Protein AF-A0A813AW13-F1 (afdb_monomer_lite)

Sequence (371 aa):
ALKEGGEEGRDNLTDTTLDKPGFNTPWPAATSGAPRVLSTPSGGPIQEAPVSTPEEGTIPQAPHPTQATTAEESTAQACEPAQVIEVPSSEDQEEEAEGFDAATSRWRPLARDATATSREWGHADAIRELLYKTARKAIKDPRAAAFELATGRLKVSPFDESTIQEVRAQIAAMLPDPTAAMEVPTGQPFMLHLLSQSLEVLGDPDFEILDHGSESFAEGVPLGWDKPIARTPQVFPKRTTFRKLDQSDFDPSMLNYRSAELNAEQLEAKFREDERAGLMVCTTEAEARRIYGATSVLIAAMGAVTKASGDVRPLHDGTHGINLNNKIKILDKLQVPGPEDLQEVASRVKESKEAPFALCADIKQAHRNVK

pLDDT: mean 71.72, std 27.79, range [23.55, 98.06]

Secondary structure (DSSP, 8-state):
-------------------PPPS--PPPP----PPPP----------------------PPPPPPPP----------PPPPPP---PPP--S-------S-TTTSSS-GGGTTTT--HHHHHHHHHHHHHHHHHHHHH-S-HHHHHHHHHTT---S-SS-HHHHHHHHHHHHTTSS-HHHHT---TT-SS-HHHHHHHHHHTT-TTHHHHHSSSSSTTT----SSSSPPPP-TTTSPBP-----S--PPP-SBPPPPHHHHHTHHHHHHHHHHHHHTTS-----HHHHHHHH-TTT--B-EEEEEE-TTS-EEEEEESSTTT-HHHH----B------HHHHHHHHHHHHHH-----------TTGGGS--

Organism: NCBI:txid1628268

Foldseek 3Di:
DDDDDDDDDDDDDDDDDPDDDDPDDDDDDDDDDDDDDDDDDDDDDDDDDDDDDDDDDDDDDDDDDDDDDDDDDDDDDDDDDDDDDDDDDPDDDPPPCLFEAQQDPVADPVGSCVPWDPQLVVLVVQLVVLVVVLCVVLDVDPVVVLVCVVVVNCPDDSDDPVSVVVSQLVLLVVFPHSVLQPDAAPLFPDSLSSVLRSCVSNVNPCSCQSDNDCAHQSNFHDPQQPDAGDDPVSGFPWDPDDDQPDDAAADLADEADPQCVVCVVLVVVVVVVCVVSVLDDDDDPVVCCVVVNPVRRGHFYWHWDQDPVRRIDIDTPCPHNNNRVRRRDDGGDDHHDDPVNVVVVVVVCVVVVDDDDDDDDDDPPPVSNGD

Radius of gyration: 30.29 Å; chains: 1; bounding box: 103×71×77 Å

Structure (mmCIF, N/CA/C/O backbone):
data_AF-A0A813AW13-F1
#
_entry.id   AF-A0A813AW13-F1
#
loop_
_atom_site.group_PDB
_atom_site.id
_atom_site.type_symbol
_atom_site.label_atom_id
_atom_site.label_alt_id
_atom_site.label_comp_id
_atom_site.label_asym_id
_atom_site.label_entity_id
_atom_site.label_seq_id
_atom_site.pdbx_PDB_ins_code
_atom_site.Cartn_x
_atom_site.Cartn_y
_atom_site.Cartn_z
_atom_site.occupancy
_atom_site.B_iso_or_equiv
_atom_site.auth_seq_id
_atom_site.auth_comp_id
_atom_site.auth_asym_id
_atom_site.auth_atom_id
_atom_site.pdbx_PDB_model_num
ATOM 1 N N . ALA A 1 1 ? -54.757 13.590 -42.123 1.00 36.41 1 ALA A N 1
ATOM 2 C CA . ALA A 1 1 ? -54.428 12.942 -43.407 1.00 36.41 1 ALA A CA 1
ATOM 3 C C . ALA A 1 1 ? -53.009 12.396 -43.261 1.00 36.41 1 ALA A C 1
ATOM 5 O O . ALA A 1 1 ? -52.109 13.205 -43.116 1.00 36.41 1 ALA A O 1
ATOM 6 N N . LEU A 1 2 ? -52.826 11.117 -42.892 1.00 25.19 2 LEU A N 1
ATOM 7 C CA . LEU A 1 2 ? -52.741 9.956 -43.811 1.00 25.19 2 LEU A CA 1
ATOM 8 C C . LEU A 1 2 ? -51.646 10.228 -44.865 1.00 25.19 2 LEU A C 1
ATOM 10 O O . LEU A 1 2 ? -51.831 11.146 -45.653 1.00 25.19 2 LEU A O 1
ATOM 14 N N . LYS A 1 3 ? -50.484 9.560 -44.896 1.00 28.31 3 LYS A N 1
ATOM 15 C CA . LYS A 1 3 ? -50.195 8.106 -44.902 1.00 28.31 3 LYS A CA 1
ATOM 16 C C . LYS A 1 3 ? -48.702 7.850 -44.578 1.00 28.31 3 LYS A C 1
ATOM 18 O O . LYS A 1 3 ? -47.896 8.720 -44.885 1.00 28.31 3 LYS A O 1
ATOM 23 N N . GLU A 1 4 ? -48.359 6.838 -43.764 1.00 30.30 4 GLU A N 1
ATOM 24 C CA . GLU A 1 4 ? -47.863 5.471 -44.129 1.00 30.30 4 GLU A CA 1
ATOM 25 C C . GLU A 1 4 ? -46.530 5.491 -44.908 1.00 30.30 4 GLU A C 1
ATOM 27 O O . GLU A 1 4 ? -46.405 6.249 -45.858 1.00 30.30 4 GLU A O 1
ATOM 32 N N . GLY A 1 5 ? -45.496 4.693 -44.636 1.00 26.78 5 GLY A N 1
ATOM 33 C CA . GLY A 1 5 ? -45.284 3.515 -43.790 1.00 26.78 5 GLY A CA 1
ATOM 34 C C . GLY A 1 5 ? -43.930 2.886 -44.189 1.00 26.78 5 GLY A C 1
ATOM 35 O O . GLY A 1 5 ? -43.379 3.248 -45.229 1.00 26.78 5 GLY A O 1
ATOM 36 N N . GLY A 1 6 ? -43.386 1.973 -43.380 1.00 24.28 6 GLY A N 1
ATOM 37 C CA . GLY A 1 6 ? -42.164 1.235 -43.725 1.00 24.28 6 GLY A CA 1
ATOM 38 C C . GLY A 1 6 ? -41.478 0.578 -42.529 1.00 24.28 6 GLY A C 1
ATOM 39 O O . GLY A 1 6 ? -40.562 1.153 -41.952 1.00 24.28 6 GLY A O 1
ATOM 40 N N . GLU A 1 7 ? -41.977 -0.598 -42.164 1.00 26.33 7 GLU A N 1
ATOM 41 C CA . GLU A 1 7 ? -41.454 -1.546 -41.176 1.00 26.33 7 GLU A CA 1
ATOM 42 C C . GLU A 1 7 ? -40.163 -2.276 -41.614 1.00 26.33 7 GLU A C 1
ATOM 44 O O . GLU A 1 7 ? -39.849 -2.355 -42.798 1.00 26.33 7 GLU A O 1
ATOM 49 N N . GLU A 1 8 ? -39.538 -2.901 -40.605 1.00 26.66 8 GLU A N 1
ATOM 50 C CA . GLU A 1 8 ? -38.732 -4.138 -40.631 1.00 26.66 8 GLU A CA 1
ATOM 51 C C . GLU A 1 8 ? -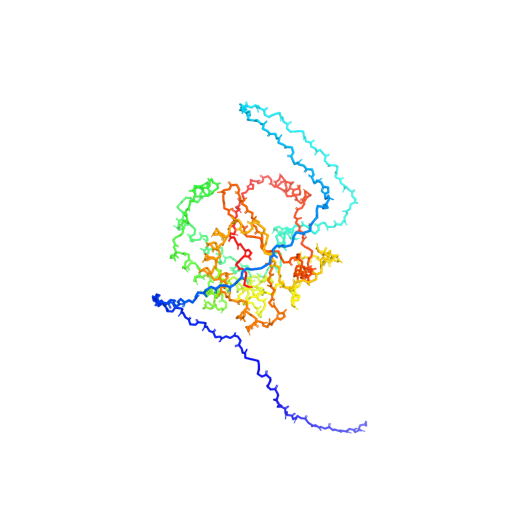37.242 -4.115 -41.021 1.00 26.66 8 GLU A C 1
ATOM 53 O O . GLU A 1 8 ? -36.812 -3.576 -42.035 1.00 26.66 8 GLU A O 1
ATOM 58 N N . GLY A 1 9 ? -36.452 -4.798 -40.177 1.00 25.94 9 GLY A N 1
ATOM 59 C CA . GLY A 1 9 ? -35.045 -5.113 -40.425 1.00 25.94 9 GLY A CA 1
ATOM 60 C C . GLY A 1 9 ? -34.207 -5.389 -39.173 1.00 25.94 9 GLY A C 1
ATOM 61 O O . GLY A 1 9 ? -33.161 -4.773 -38.993 1.00 25.94 9 GLY A O 1
ATOM 62 N N . ARG A 1 10 ? -34.650 -6.294 -38.288 1.00 25.97 10 ARG A N 1
ATOM 63 C CA . ARG A 1 10 ? -33.721 -7.036 -37.418 1.00 25.97 10 ARG A CA 1
ATOM 64 C C . ARG A 1 10 ? -33.000 -8.031 -38.318 1.00 25.97 10 ARG A C 1
ATOM 66 O O . ARG A 1 10 ? -33.682 -8.893 -38.846 1.00 25.97 10 ARG A O 1
ATOM 73 N N . ASP A 1 11 ? -31.678 -7.949 -38.416 1.00 26.28 11 ASP A N 1
ATOM 74 C CA . ASP A 1 11 ? -30.860 -9.111 -38.752 1.00 26.28 11 ASP A CA 1
ATOM 75 C C . ASP A 1 11 ? -29.467 -9.018 -38.128 1.00 26.28 11 ASP A C 1
ATOM 77 O O . ASP A 1 11 ? -28.743 -8.028 -38.239 1.00 26.28 11 ASP A O 1
ATOM 81 N N . ASN A 1 12 ? -29.156 -10.099 -37.421 1.00 24.58 12 ASN A N 1
ATOM 82 C CA . ASN A 1 12 ? -27.869 -10.464 -36.863 1.00 24.58 12 ASN A CA 1
ATOM 83 C C . ASN A 1 12 ? -26.875 -10.785 -37.985 1.00 24.58 12 ASN A C 1
ATOM 85 O O . ASN A 1 12 ? -27.221 -11.549 -38.875 1.00 24.58 12 ASN A O 1
ATOM 89 N N . LEU A 1 13 ? -25.623 -10.343 -37.865 1.00 26.36 13 LEU A N 1
ATOM 90 C CA . LEU A 1 13 ? -24.447 -11.033 -38.416 1.00 26.36 13 LEU A CA 1
ATOM 91 C C . LEU A 1 13 ? -23.236 -10.612 -37.556 1.00 26.36 13 LEU A C 1
ATOM 93 O O . LEU A 1 13 ? -22.828 -9.456 -37.572 1.00 26.36 13 LEU A O 1
ATOM 97 N N . THR A 1 14 ? -22.906 -11.387 -36.522 1.00 24.81 14 THR A N 1
ATOM 98 C CA . THR A 1 14 ? -21.850 -12.422 -36.499 1.00 24.81 14 THR A CA 1
ATOM 99 C C . THR A 1 14 ? -20.425 -11.879 -36.606 1.00 24.81 14 THR A C 1
ATOM 101 O O . THR A 1 14 ? -19.977 -11.470 -37.670 1.00 24.81 14 THR A O 1
ATOM 104 N N . ASP A 1 15 ? -19.730 -12.009 -35.476 1.00 25.75 15 ASP A N 1
ATOM 105 C CA . ASP A 1 15 ? -18.457 -12.725 -35.366 1.00 25.75 15 ASP A CA 1
ATOM 106 C C . ASP A 1 15 ? -17.273 -12.207 -36.200 1.00 25.75 15 ASP A C 1
ATOM 108 O O . ASP A 1 15 ? -17.023 -12.627 -37.327 1.00 25.75 15 ASP A O 1
ATOM 112 N N . THR A 1 16 ? -16.465 -11.364 -35.559 1.00 25.61 16 THR A N 1
ATOM 113 C CA . THR A 1 16 ? -15.006 -11.455 -35.686 1.00 25.61 16 THR A CA 1
ATOM 114 C C . THR A 1 16 ? -14.410 -11.459 -34.287 1.00 25.61 16 THR A C 1
ATOM 116 O O . THR A 1 16 ? -13.997 -10.431 -33.747 1.00 25.61 16 THR A O 1
ATOM 119 N N . THR A 1 17 ? -14.421 -12.645 -33.692 1.00 24.77 17 THR A N 1
ATOM 120 C CA . THR A 1 17 ? -13.494 -13.081 -32.652 1.00 24.77 17 THR A CA 1
ATOM 121 C C . THR A 1 17 ? -12.046 -12.818 -33.094 1.00 24.77 17 THR A C 1
ATOM 123 O O . THR A 1 17 ? -11.485 -13.501 -33.944 1.00 24.77 17 THR A O 1
ATOM 126 N N . LEU A 1 18 ? -11.423 -11.781 -32.527 1.00 25.83 18 LEU A N 1
ATOM 127 C CA . LEU A 1 18 ? -9.966 -11.680 -32.446 1.00 25.83 18 LEU A CA 1
ATOM 128 C C . LEU A 1 18 ? -9.574 -12.245 -31.084 1.00 25.83 18 LEU A C 1
ATOM 130 O O . LEU A 1 18 ? -9.537 -11.525 -30.085 1.00 25.83 18 LEU A O 1
ATOM 134 N N . ASP A 1 19 ? -9.336 -13.556 -31.073 1.00 24.70 19 ASP A N 1
ATOM 135 C CA . ASP A 1 19 ? -8.719 -14.284 -29.970 1.00 24.70 19 ASP A CA 1
ATOM 136 C C . ASP A 1 19 ? -7.428 -13.576 -29.540 1.00 24.70 19 ASP A C 1
ATOM 138 O O . ASP A 1 19 ? -6.394 -13.631 -30.211 1.00 24.70 19 ASP A O 1
ATOM 142 N N . LYS A 1 20 ? -7.481 -12.897 -28.393 1.00 30.30 20 LYS A N 1
ATOM 143 C CA . LYS A 1 20 ? -6.296 -12.578 -27.599 1.00 30.30 20 LYS A CA 1
ATOM 144 C C . LYS A 1 20 ? -6.209 -13.650 -26.517 1.00 30.30 20 LYS A C 1
ATOM 146 O O . LYS A 1 20 ? -7.174 -13.793 -25.767 1.00 30.30 20 LYS A O 1
ATOM 151 N N . PRO A 1 21 ? -5.110 -14.416 -26.419 1.00 27.19 21 PRO A N 1
ATOM 152 C CA . PRO A 1 21 ? -5.004 -15.444 -25.400 1.00 27.19 21 PRO A CA 1
ATOM 153 C C . PRO A 1 21 ? -5.044 -14.785 -24.020 1.00 27.19 21 PRO A C 1
ATOM 155 O O . PRO A 1 21 ? -4.243 -13.901 -23.710 1.00 27.19 21 PRO A O 1
ATOM 158 N N . GLY A 1 22 ? -6.028 -15.204 -23.226 1.00 26.48 22 GLY A N 1
ATOM 159 C CA . GLY A 1 22 ? -6.209 -14.782 -21.849 1.00 26.48 22 GLY A CA 1
ATOM 160 C C . GLY A 1 22 ? -4.979 -15.119 -21.015 1.00 26.48 22 GLY A C 1
ATOM 161 O O . GLY A 1 22 ? -4.497 -16.251 -21.006 1.00 26.48 22 GLY A O 1
ATOM 162 N N . PHE A 1 23 ? -4.490 -14.118 -20.291 1.00 32.69 23 PHE A N 1
ATOM 163 C CA . PHE A 1 23 ? -3.583 -14.308 -19.172 1.00 32.69 23 PHE A CA 1
ATOM 164 C C . PHE A 1 23 ? -4.381 -14.903 -18.013 1.00 32.69 23 PHE A C 1
ATOM 166 O O . PHE A 1 23 ? -4.870 -14.182 -17.155 1.00 32.69 23 PHE A O 1
ATOM 173 N N . ASN A 1 24 ? -4.560 -16.222 -18.018 1.00 31.14 24 ASN A N 1
ATOM 174 C CA . ASN A 1 24 ? -4.867 -16.953 -16.796 1.00 31.14 24 ASN A CA 1
ATOM 175 C C . ASN A 1 24 ? -4.451 -18.421 -16.938 1.00 31.14 24 ASN A C 1
ATOM 177 O O . ASN A 1 24 ? -5.260 -19.316 -17.171 1.00 31.14 24 ASN A O 1
ATOM 181 N N . THR A 1 25 ? -3.147 -18.665 -16.819 1.00 25.08 25 THR A N 1
ATOM 182 C CA . THR A 1 25 ? -2.623 -19.999 -16.507 1.00 25.08 25 THR A CA 1
ATOM 183 C C . THR A 1 25 ? -1.804 -19.899 -15.227 1.00 25.08 25 THR A C 1
ATOM 185 O O . THR A 1 25 ? -0.808 -19.169 -15.222 1.00 25.08 25 THR A O 1
ATOM 188 N N . PRO A 1 26 ? -2.184 -20.610 -14.151 1.00 26.80 26 PRO A N 1
ATOM 189 C CA . PRO A 1 26 ? -1.349 -20.708 -12.966 1.00 26.80 26 PRO A CA 1
ATOM 190 C C . PRO A 1 26 ? -0.046 -21.428 -13.329 1.00 26.80 26 PRO A C 1
ATOM 192 O O . PRO A 1 26 ? -0.056 -22.482 -13.969 1.00 26.80 26 PRO A O 1
ATOM 195 N N . TRP A 1 27 ? 1.086 -20.831 -12.955 1.00 35.69 27 TRP A N 1
ATOM 196 C CA . TRP A 1 27 ? 2.403 -21.419 -13.188 1.00 35.69 27 TRP A CA 1
ATOM 197 C C . TRP A 1 27 ? 2.590 -22.684 -12.333 1.00 35.69 27 TRP A C 1
ATOM 199 O O . TRP A 1 27 ? 2.232 -22.679 -11.152 1.00 35.69 27 TRP A O 1
ATOM 209 N N . PRO A 1 28 ? 3.155 -23.772 -12.890 1.00 24.94 28 PRO A N 1
ATOM 210 C CA . PRO A 1 28 ? 3.375 -24.998 -12.139 1.00 24.94 28 PRO A CA 1
ATOM 211 C C . PRO A 1 28 ? 4.473 -24.794 -11.090 1.00 24.94 28 PRO A C 1
ATOM 213 O O . PRO A 1 28 ? 5.538 -24.243 -11.372 1.00 24.94 28 PRO A O 1
ATOM 216 N N . ALA A 1 29 ? 4.200 -25.272 -9.875 1.00 25.58 29 ALA A N 1
ATOM 217 C CA . ALA A 1 29 ? 5.131 -25.280 -8.756 1.00 25.58 29 ALA A CA 1
ATOM 218 C C . ALA A 1 29 ? 6.477 -25.912 -9.150 1.00 25.58 29 ALA A C 1
ATOM 220 O O . ALA A 1 29 ? 6.526 -27.019 -9.693 1.00 25.58 29 ALA A O 1
ATOM 221 N N . ALA A 1 30 ? 7.574 -25.214 -8.849 1.00 26.03 30 ALA A N 1
ATOM 222 C CA . ALA A 1 30 ? 8.927 -25.701 -9.074 1.00 26.03 30 ALA A CA 1
ATOM 223 C C . ALA A 1 30 ? 9.186 -26.963 -8.231 1.00 26.03 30 ALA A C 1
ATOM 225 O O . ALA A 1 30 ? 9.379 -26.903 -7.017 1.00 26.03 30 ALA A O 1
ATOM 226 N N . THR A 1 31 ? 9.199 -28.126 -8.879 1.00 25.09 31 THR A N 1
ATOM 227 C CA . THR A 1 31 ? 9.671 -29.379 -8.285 1.00 25.09 31 THR A CA 1
ATOM 228 C C . THR A 1 31 ? 11.182 -29.320 -8.079 1.00 25.09 31 THR A C 1
ATOM 230 O O . THR A 1 31 ? 11.942 -29.130 -9.029 1.00 25.09 31 THR A O 1
ATOM 233 N N . SER A 1 32 ? 11.619 -29.518 -6.835 1.00 28.70 32 SER A N 1
ATOM 234 C CA . SER A 1 32 ? 13.023 -29.603 -6.433 1.00 28.70 32 SER A CA 1
ATOM 235 C C . SER A 1 32 ? 13.739 -30.771 -7.124 1.00 28.70 32 SER A C 1
ATOM 237 O O . SER A 1 32 ? 13.486 -31.936 -6.808 1.00 28.70 32 SER A O 1
ATOM 239 N N . GLY A 1 33 ? 14.660 -30.468 -8.039 1.00 24.38 33 GLY A N 1
ATOM 240 C CA . GLY A 1 33 ? 15.598 -31.426 -8.625 1.00 24.38 33 GLY A CA 1
ATOM 241 C C . GLY A 1 33 ? 17.034 -31.068 -8.244 1.00 24.38 33 GLY A C 1
ATOM 242 O O . GLY A 1 33 ? 17.484 -29.957 -8.504 1.00 24.38 33 GLY A O 1
ATOM 243 N N . ALA A 1 34 ? 17.742 -31.999 -7.603 1.00 24.81 34 ALA A N 1
ATOM 244 C CA . ALA A 1 34 ? 19.139 -31.863 -7.181 1.00 24.81 34 ALA A CA 1
ATOM 245 C C . ALA A 1 34 ? 20.104 -31.585 -8.363 1.00 24.81 34 ALA A C 1
ATOM 247 O O . ALA A 1 34 ? 19.837 -32.026 -9.486 1.00 24.81 34 ALA A O 1
ATOM 248 N N . PRO A 1 35 ? 21.246 -30.900 -8.139 1.00 26.47 35 PRO A N 1
ATOM 249 C CA . PRO A 1 35 ? 22.115 -30.451 -9.222 1.00 26.47 35 PRO A CA 1
ATOM 250 C C . PRO A 1 35 ? 22.883 -31.620 -9.855 1.00 26.47 35 PRO A C 1
ATOM 252 O O . PRO A 1 35 ? 23.587 -32.372 -9.179 1.00 26.47 35 PRO A O 1
ATOM 255 N N . ARG A 1 36 ? 22.783 -31.747 -11.184 1.00 23.89 36 ARG A N 1
ATOM 256 C CA . ARG A 1 36 ? 23.679 -32.584 -11.991 1.00 23.89 36 ARG A CA 1
ATOM 257 C C . ARG A 1 36 ? 24.934 -31.789 -12.345 1.00 23.89 36 ARG A C 1
ATOM 259 O O . ARG A 1 36 ? 24.863 -30.783 -13.040 1.00 23.89 36 ARG A O 1
ATOM 266 N N . VAL A 1 37 ? 26.075 -32.291 -11.884 1.00 23.75 37 VAL A N 1
ATOM 267 C CA . VAL A 1 37 ? 27.422 -31.875 -12.291 1.00 23.75 37 VAL A CA 1
ATOM 268 C C . VAL A 1 37 ? 27.613 -32.215 -13.772 1.00 23.75 37 VAL A C 1
ATOM 270 O O . VAL A 1 37 ? 27.469 -33.375 -14.157 1.00 23.75 37 VAL A O 1
ATOM 273 N N . LEU A 1 38 ? 27.937 -31.217 -14.594 1.00 24.97 38 LEU A N 1
ATOM 274 C CA . LEU A 1 38 ? 28.344 -31.401 -15.987 1.00 24.97 38 LEU A CA 1
ATOM 275 C C . LEU A 1 38 ? 29.759 -30.850 -16.176 1.00 24.97 38 LEU A C 1
ATOM 277 O O . LEU A 1 38 ? 30.051 -29.691 -15.894 1.00 24.97 38 LEU A O 1
ATOM 281 N N . SER A 1 39 ? 30.627 -31.759 -16.598 1.00 24.27 39 SER A N 1
ATOM 282 C CA . SER A 1 39 ? 32.063 -31.636 -16.805 1.00 24.27 39 SER A CA 1
ATOM 283 C C . SER A 1 39 ? 32.395 -30.699 -17.968 1.00 24.27 39 SER A C 1
ATOM 285 O O . SER A 1 39 ? 31.794 -30.785 -19.037 1.00 24.27 39 SER A O 1
ATOM 287 N N . THR A 1 40 ? 33.407 -29.857 -17.785 1.00 24.12 40 THR A N 1
ATOM 288 C CA . THR A 1 40 ? 34.048 -29.070 -18.845 1.00 24.12 40 THR A CA 1
ATOM 289 C C . THR A 1 40 ? 34.992 -29.939 -19.688 1.00 24.12 40 THR A C 1
ATOM 291 O O . THR A 1 40 ? 35.645 -30.833 -19.141 1.00 24.12 40 THR A O 1
ATOM 294 N N . PRO A 1 41 ? 35.158 -29.661 -20.995 1.00 24.89 41 PRO A N 1
ATOM 295 C CA . PRO A 1 41 ? 36.348 -30.066 -21.725 1.00 24.89 41 PRO A CA 1
ATOM 296 C C . PRO A 1 41 ? 37.281 -28.877 -21.986 1.00 24.89 41 PRO A C 1
ATOM 298 O O . PRO A 1 41 ? 36.865 -27.771 -22.325 1.00 24.89 41 PRO A O 1
ATOM 301 N N . SER A 1 42 ? 38.572 -29.155 -21.821 1.00 24.61 42 SER A N 1
ATOM 302 C CA . SER A 1 42 ? 39.718 -28.287 -22.070 1.00 24.61 42 SER A CA 1
ATOM 303 C C . SER A 1 42 ? 39.906 -27.929 -23.549 1.00 24.61 42 SER A C 1
ATOM 305 O O . SER A 1 42 ? 39.787 -28.802 -24.409 1.00 24.61 42 SER A O 1
ATOM 307 N N . GLY A 1 43 ? 40.365 -26.709 -23.826 1.00 26.80 43 GLY A N 1
ATOM 308 C CA . GLY A 1 43 ? 40.950 -26.309 -25.108 1.00 26.80 43 GLY A CA 1
ATOM 309 C C . GLY A 1 43 ? 41.838 -25.078 -24.916 1.00 26.80 43 GLY A C 1
ATOM 310 O O . GLY A 1 43 ? 41.367 -24.067 -24.414 1.00 26.80 43 GLY A O 1
ATOM 311 N N . GLY A 1 44 ? 43.131 -25.220 -25.223 1.00 23.55 44 GLY A N 1
ATOM 312 C CA . GLY A 1 44 ? 44.203 -24.247 -24.977 1.00 23.55 44 GLY A CA 1
ATOM 313 C C . GLY A 1 44 ? 44.300 -23.082 -25.989 1.00 23.55 44 GLY A C 1
ATOM 314 O O . GLY A 1 44 ? 43.323 -22.796 -26.672 1.00 23.55 44 GLY A O 1
ATOM 315 N N . PRO A 1 45 ? 45.454 -22.383 -26.063 1.00 30.08 45 PRO A N 1
ATOM 316 C CA . PRO A 1 45 ? 45.519 -20.920 -25.931 1.00 30.08 45 PRO A CA 1
ATOM 317 C C . PRO A 1 45 ? 45.826 -20.165 -27.242 1.00 30.08 45 PRO A C 1
ATOM 319 O O . PRO A 1 45 ? 45.955 -20.792 -28.291 1.00 30.08 45 PRO A O 1
ATOM 322 N N . ILE A 1 46 ? 46.078 -18.844 -27.094 1.00 24.00 46 ILE A N 1
ATOM 323 C CA . ILE A 1 46 ? 46.695 -17.846 -28.016 1.00 24.00 46 ILE A CA 1
ATOM 324 C C . ILE A 1 46 ? 45.627 -16.851 -28.555 1.00 24.00 46 ILE A C 1
ATOM 326 O O . ILE A 1 46 ? 44.586 -17.293 -29.015 1.00 24.00 46 ILE A O 1
ATOM 330 N N . GLN A 1 47 ? 45.729 -15.510 -28.493 1.00 23.78 47 GLN A N 1
ATOM 331 C CA . GLN A 1 47 ? 46.862 -14.580 -28.661 1.00 23.78 47 GLN A CA 1
ATOM 332 C C . GLN A 1 47 ? 46.533 -13.192 -28.046 1.00 23.78 47 GLN A C 1
ATOM 334 O O . GLN A 1 47 ? 45.431 -12.686 -28.248 1.00 23.78 47 GLN A O 1
ATOM 339 N N . GLU A 1 48 ? 47.491 -12.560 -27.360 1.00 25.45 48 GLU A N 1
ATOM 340 C CA . GLU A 1 48 ? 47.472 -11.130 -26.997 1.00 25.45 48 GLU A CA 1
ATOM 341 C C . GLU A 1 48 ? 47.987 -10.256 -28.156 1.00 25.45 48 GLU A C 1
ATOM 343 O O . GLU A 1 48 ? 48.949 -10.629 -28.831 1.00 25.45 48 GLU A O 1
ATOM 348 N N . ALA A 1 49 ? 47.393 -9.070 -28.340 1.00 23.91 49 ALA A N 1
ATOM 349 C CA . ALA A 1 49 ? 47.939 -7.939 -29.104 1.00 23.91 49 ALA A CA 1
ATOM 350 C C . ALA A 1 49 ? 47.242 -6.623 -28.651 1.00 23.91 49 ALA A C 1
ATOM 352 O O . ALA A 1 49 ? 46.188 -6.691 -28.023 1.00 23.91 49 ALA A O 1
ATOM 353 N N . PRO A 1 50 ? 47.812 -5.428 -28.893 1.00 26.06 50 PRO A N 1
ATOM 354 C CA . PRO A 1 50 ? 48.525 -4.650 -27.889 1.00 26.06 50 PRO A CA 1
ATOM 355 C C . PRO A 1 50 ? 47.767 -3.414 -27.374 1.00 26.06 50 PRO A C 1
ATOM 357 O O . PRO A 1 50 ? 46.885 -2.860 -28.023 1.00 26.06 50 PRO A O 1
ATOM 360 N N . VAL A 1 51 ? 48.210 -2.964 -26.199 1.00 26.56 51 VAL A N 1
ATOM 361 C CA . VAL A 1 51 ? 47.861 -1.708 -25.523 1.00 26.56 51 VAL A CA 1
ATOM 362 C C . VAL A 1 51 ? 48.198 -0.492 -26.392 1.00 26.56 51 VAL A C 1
ATOM 364 O O . VAL A 1 51 ? 49.337 -0.337 -26.832 1.00 26.56 51 VAL A O 1
ATOM 367 N N . SER A 1 52 ? 47.229 0.409 -26.554 1.00 27.17 52 SER A N 1
ATOM 368 C CA . SER A 1 52 ? 47.433 1.777 -27.036 1.00 27.17 52 SER A CA 1
ATOM 369 C C . SER A 1 52 ? 46.889 2.773 -26.011 1.00 27.17 52 SER A C 1
ATOM 371 O O . SER A 1 52 ? 45.679 2.885 -25.817 1.00 27.17 52 SER A O 1
ATOM 373 N N . THR A 1 53 ? 47.797 3.483 -25.352 1.00 27.17 53 THR A N 1
ATOM 374 C CA . THR A 1 53 ? 47.549 4.697 -24.567 1.00 27.17 53 THR A CA 1
ATOM 375 C C . THR A 1 53 ? 47.206 5.876 -25.481 1.00 27.17 53 THR A C 1
ATOM 377 O O . THR A 1 53 ? 47.857 6.046 -26.514 1.00 27.17 53 THR A O 1
ATOM 380 N N . PRO A 1 54 ? 46.278 6.753 -25.063 1.00 28.38 54 PRO A N 1
ATOM 381 C CA . PRO A 1 54 ? 46.365 8.168 -25.399 1.00 28.38 54 PRO A CA 1
ATOM 382 C C . PRO A 1 54 ? 46.430 9.053 -24.142 1.00 28.38 54 PRO A C 1
ATOM 384 O O . PRO A 1 54 ? 45.583 8.986 -23.257 1.00 28.38 54 PRO A O 1
ATOM 387 N N . GLU A 1 55 ? 47.517 9.821 -24.118 1.00 25.55 55 GLU A N 1
ATOM 388 C CA . GLU A 1 55 ? 47.754 11.194 -23.648 1.00 25.55 55 GLU A CA 1
ATOM 389 C C . GLU A 1 55 ? 46.858 11.849 -22.576 1.00 25.55 55 GLU A C 1
ATOM 391 O O . GLU A 1 55 ? 45.637 11.956 -22.679 1.00 25.55 55 GLU A O 1
ATOM 396 N N . GLU A 1 56 ? 47.559 12.397 -21.576 1.00 27.59 56 GLU A N 1
ATOM 397 C CA . GLU A 1 56 ? 47.088 13.295 -20.524 1.00 27.59 56 GLU A CA 1
ATOM 398 C C . GLU A 1 56 ? 46.378 14.538 -21.084 1.00 27.59 56 GLU A C 1
ATOM 400 O O . GLU A 1 56 ? 46.986 15.406 -21.710 1.00 27.59 56 GLU A O 1
ATOM 405 N N . GLY A 1 57 ? 45.090 14.663 -20.766 1.00 25.20 57 GLY A N 1
ATOM 406 C CA . GLY A 1 57 ? 44.333 15.907 -20.841 1.00 25.20 57 GLY A CA 1
ATOM 407 C C . GLY A 1 57 ? 43.815 16.278 -19.453 1.00 25.20 57 GLY A C 1
ATOM 408 O O . GLY A 1 57 ? 43.001 15.565 -18.872 1.00 25.20 57 GLY A O 1
ATOM 409 N N . THR A 1 58 ? 44.307 17.388 -18.912 1.00 27.03 58 THR A N 1
ATOM 410 C CA . THR A 1 58 ? 43.929 17.974 -17.620 1.00 27.03 58 THR A CA 1
ATOM 411 C C . THR A 1 58 ? 42.420 18.241 -17.528 1.00 27.03 58 THR A C 1
ATOM 413 O O . THR A 1 58 ? 41.894 19.067 -18.272 1.00 27.03 58 THR A O 1
ATOM 416 N N . ILE A 1 59 ? 41.732 17.607 -16.571 1.00 29.44 59 ILE A N 1
ATOM 417 C CA . ILE A 1 59 ? 40.341 17.912 -16.187 1.00 29.44 59 ILE A CA 1
ATOM 418 C C . ILE A 1 59 ? 40.354 18.510 -14.765 1.00 29.44 59 ILE A C 1
ATOM 420 O O . ILE A 1 59 ? 41.011 17.947 -13.886 1.00 29.44 59 ILE A O 1
ATOM 424 N N . PRO A 1 60 ? 39.685 19.653 -14.512 1.00 27.03 60 PRO A N 1
ATOM 425 C CA . PRO A 1 60 ? 39.756 20.356 -13.231 1.00 27.03 60 PRO A CA 1
ATOM 426 C C . PRO A 1 60 ? 39.133 19.560 -12.071 1.00 27.03 60 PRO A C 1
ATOM 428 O O . PRO A 1 60 ? 38.040 19.007 -12.185 1.00 27.03 60 PRO A O 1
ATOM 431 N N . GLN A 1 61 ? 39.845 19.547 -10.939 1.00 26.09 61 GLN A N 1
ATOM 432 C CA . GLN A 1 61 ? 39.432 18.968 -9.658 1.00 26.09 61 GLN A CA 1
ATOM 433 C C . GLN A 1 61 ? 38.096 19.544 -9.164 1.00 26.09 61 GLN A C 1
ATOM 435 O O . GLN A 1 61 ? 37.948 20.756 -9.008 1.00 26.09 61 GLN A O 1
ATOM 440 N N . ALA A 1 62 ? 37.159 18.657 -8.825 1.00 29.42 62 ALA A N 1
ATOM 441 C CA . ALA A 1 62 ? 36.037 18.983 -7.952 1.00 29.42 62 ALA A CA 1
ATOM 442 C C . ALA A 1 62 ? 36.543 19.186 -6.504 1.00 29.42 62 ALA A C 1
ATOM 444 O O . ALA A 1 62 ? 37.459 18.473 -6.080 1.00 29.42 62 ALA A O 1
ATOM 445 N N . PRO A 1 63 ? 35.986 20.137 -5.733 1.00 27.69 63 PRO A N 1
ATOM 446 C CA . PRO A 1 63 ? 36.483 20.448 -4.399 1.00 27.69 63 PRO A CA 1
ATOM 447 C C . PRO A 1 63 ? 36.227 19.293 -3.420 1.00 27.69 63 PRO A C 1
ATOM 449 O O . PRO A 1 63 ? 35.131 18.739 -3.345 1.00 27.69 63 PRO A O 1
ATOM 452 N N . HIS A 1 64 ? 37.262 18.952 -2.651 1.00 28.11 64 HIS A N 1
ATOM 453 C CA . HIS A 1 64 ? 37.200 18.003 -1.542 1.00 28.11 64 HIS A CA 1
ATOM 454 C C . HIS A 1 64 ? 36.221 18.477 -0.451 1.00 28.11 64 HIS A C 1
ATOM 456 O O . HIS A 1 64 ? 36.254 19.655 -0.088 1.00 28.11 64 HIS A O 1
ATOM 462 N N . PRO A 1 65 ? 35.419 17.581 0.155 1.00 29.45 65 PRO A N 1
ATOM 463 C CA . PRO A 1 65 ? 34.743 17.889 1.404 1.00 29.45 65 PRO A CA 1
ATOM 464 C C . PRO A 1 65 ? 35.766 17.909 2.548 1.00 29.45 65 PRO A C 1
ATOM 466 O O . PRO A 1 65 ? 36.531 16.964 2.753 1.00 29.45 65 PRO A O 1
ATOM 469 N N . THR A 1 66 ? 35.782 19.021 3.276 1.00 26.52 66 THR A N 1
ATOM 470 C CA . THR A 1 66 ? 36.584 19.260 4.475 1.00 26.52 66 THR A CA 1
ATOM 471 C C . THR A 1 66 ? 36.363 18.157 5.512 1.00 26.52 66 THR A C 1
ATOM 473 O O . THR A 1 66 ? 35.242 17.918 5.956 1.00 26.52 66 THR A O 1
ATOM 476 N N . GLN A 1 67 ? 37.453 17.504 5.919 1.00 25.11 67 GLN A N 1
ATOM 477 C CA . GLN A 1 67 ? 37.496 16.683 7.124 1.00 25.11 67 GLN A CA 1
ATOM 478 C C . GLN A 1 67 ? 37.333 17.583 8.353 1.00 25.11 67 GLN A C 1
ATOM 480 O O . GLN A 1 67 ? 38.101 18.526 8.532 1.00 25.11 67 GLN A O 1
ATOM 485 N N . ALA A 1 68 ? 36.385 17.252 9.224 1.00 26.14 68 ALA A N 1
ATOM 486 C CA . ALA A 1 68 ? 36.389 17.690 10.613 1.00 26.14 68 ALA A CA 1
ATOM 487 C C . ALA A 1 68 ? 36.355 16.443 11.506 1.00 26.14 68 ALA A C 1
ATOM 489 O O . ALA A 1 68 ? 35.306 15.876 11.797 1.00 26.14 68 ALA A O 1
ATOM 490 N N . THR A 1 69 ? 37.540 15.982 11.894 1.00 24.45 69 THR A N 1
ATOM 491 C CA . THR A 1 69 ? 37.765 15.211 13.120 1.00 24.45 69 THR A CA 1
ATOM 492 C C . THR A 1 69 ? 37.651 16.150 14.315 1.00 24.45 69 THR A C 1
ATOM 494 O O . THR A 1 69 ? 38.353 17.153 14.318 1.00 24.45 69 THR A O 1
ATOM 497 N N . THR A 1 70 ? 36.842 15.804 15.317 1.00 25.95 70 THR A N 1
ATOM 498 C CA . THR A 1 70 ? 37.289 15.399 16.669 1.00 25.95 70 THR A CA 1
ATOM 499 C C . THR A 1 70 ? 36.080 15.138 17.565 1.00 25.95 70 THR A C 1
ATOM 501 O O . THR A 1 70 ? 35.077 15.840 17.498 1.00 25.95 70 THR A O 1
ATOM 504 N N . ALA A 1 71 ? 36.194 14.099 18.388 1.00 30.36 71 ALA A N 1
ATOM 505 C CA . ALA A 1 71 ? 35.268 13.777 19.459 1.00 30.36 71 ALA A CA 1
ATOM 506 C C . ALA A 1 71 ? 35.314 14.843 20.564 1.00 30.36 71 ALA A C 1
ATOM 508 O O . ALA A 1 71 ? 36.403 15.224 20.984 1.00 30.36 71 ALA A O 1
ATOM 509 N N . GLU A 1 72 ? 34.149 15.234 21.079 1.00 26.55 72 GLU A N 1
ATOM 510 C CA . GLU A 1 72 ? 34.009 15.833 22.407 1.00 26.55 72 GLU A CA 1
ATOM 511 C C . GLU A 1 72 ? 32.824 15.175 23.125 1.00 26.55 72 GLU A C 1
ATOM 513 O O . GLU A 1 72 ? 31.698 15.142 22.626 1.00 26.55 72 GLU A O 1
ATOM 518 N N . GLU A 1 73 ? 33.110 14.603 24.296 1.00 33.03 73 GLU A N 1
ATOM 519 C CA . GLU A 1 73 ? 32.122 14.265 25.317 1.00 33.03 73 GLU A CA 1
ATOM 520 C C . GLU A 1 73 ? 31.390 15.543 25.747 1.00 33.03 73 GLU A C 1
ATOM 522 O O . GLU A 1 73 ? 32.029 16.544 26.066 1.00 33.03 73 GLU A O 1
ATOM 527 N N . SER A 1 74 ? 30.057 15.514 25.814 1.00 27.59 74 SER A N 1
ATOM 528 C CA . SER A 1 74 ? 29.277 16.617 26.380 1.00 27.59 74 SER A CA 1
ATOM 529 C C . SER A 1 74 ? 28.252 16.097 27.384 1.00 27.59 74 SER A C 1
ATOM 531 O O . SER A 1 74 ? 27.261 15.442 27.060 1.00 27.59 74 SER A O 1
ATOM 533 N N . THR A 1 75 ? 28.570 16.375 28.643 1.00 27.80 75 THR A N 1
ATOM 534 C CA . THR A 1 75 ? 27.719 16.363 29.831 1.00 27.80 75 THR A CA 1
ATOM 535 C C . THR A 1 75 ? 26.412 17.130 29.630 1.00 27.80 75 THR A C 1
ATOM 537 O O . THR A 1 75 ? 26.394 18.188 29.010 1.00 27.80 75 THR A O 1
ATOM 540 N N . ALA A 1 76 ? 25.329 16.626 30.231 1.00 32.78 76 ALA A N 1
ATOM 541 C CA . ALA A 1 76 ? 24.006 17.245 30.233 1.00 32.78 76 ALA A CA 1
ATOM 542 C C . ALA A 1 76 ? 24.053 18.732 30.636 1.00 32.78 76 ALA A C 1
ATOM 544 O O . ALA A 1 76 ? 24.340 19.062 31.788 1.00 32.78 76 ALA A O 1
ATOM 545 N N . GLN A 1 77 ? 23.717 19.614 29.695 1.00 27.73 77 GLN A N 1
ATOM 546 C CA . GLN A 1 77 ? 23.542 21.043 29.930 1.00 27.73 77 GLN A CA 1
ATOM 547 C C . GLN A 1 77 ? 22.076 21.410 29.680 1.00 27.73 77 GLN A C 1
ATOM 549 O O . GLN A 1 77 ? 21.490 21.046 28.661 1.00 27.73 77 GLN A O 1
ATOM 554 N N . ALA A 1 78 ? 21.461 22.061 30.669 1.00 30.14 78 ALA A N 1
ATOM 555 C CA . ALA A 1 78 ? 20.055 22.445 30.657 1.00 30.14 78 ALA A CA 1
ATOM 556 C C . ALA A 1 78 ? 19.738 23.341 29.445 1.00 30.14 78 ALA A C 1
ATOM 558 O O . ALA A 1 78 ? 20.395 24.360 29.244 1.00 30.14 78 ALA A O 1
ATOM 559 N N . CYS A 1 79 ? 18.732 22.959 28.651 1.00 28.05 79 CYS A N 1
ATOM 560 C CA . CYS A 1 79 ? 18.206 23.792 27.572 1.00 28.05 79 CYS A CA 1
ATOM 561 C C . CYS A 1 79 ? 17.478 25.009 28.154 1.00 28.05 79 CYS A C 1
ATOM 563 O O . CYS A 1 79 ? 16.550 24.859 28.952 1.00 28.05 79 CYS A O 1
ATOM 565 N N . GLU A 1 80 ? 17.880 26.204 27.725 1.00 33.28 80 GLU A N 1
ATOM 566 C CA . GLU A 1 80 ? 17.091 27.423 27.900 1.00 33.28 80 GLU A CA 1
ATOM 567 C C . GLU A 1 80 ? 15.758 27.321 27.131 1.00 33.28 80 GLU A C 1
ATOM 569 O O . GLU A 1 80 ? 15.681 26.616 26.118 1.00 33.28 80 GLU A O 1
ATOM 574 N N . PRO A 1 81 ? 14.683 27.984 27.600 1.00 33.06 81 PRO A N 1
ATOM 575 C CA . PRO A 1 81 ? 13.377 27.894 26.959 1.00 33.06 81 PRO A CA 1
ATOM 576 C C . PRO A 1 81 ? 13.420 28.473 25.539 1.00 33.06 81 PRO A C 1
ATOM 578 O O . PRO A 1 81 ? 13.859 29.602 25.322 1.00 33.06 81 PRO A O 1
ATOM 581 N N . ALA A 1 82 ? 12.940 27.680 24.578 1.00 35.56 82 ALA A N 1
ATOM 582 C CA . ALA A 1 82 ? 12.858 28.045 23.170 1.00 35.56 82 ALA A CA 1
ATOM 583 C C . ALA A 1 82 ? 12.073 29.354 22.975 1.00 35.56 82 ALA A C 1
ATOM 585 O O . ALA A 1 82 ? 10.971 29.517 23.505 1.00 35.56 82 ALA A O 1
ATOM 586 N N . GLN A 1 83 ? 12.638 30.278 22.195 1.00 30.81 83 GLN A N 1
ATOM 587 C CA . GLN A 1 83 ? 11.947 31.495 21.781 1.00 30.81 83 GLN A CA 1
ATOM 588 C C . GLN A 1 83 ? 10.763 31.137 20.875 1.00 30.81 83 GLN A C 1
ATOM 590 O O . GLN A 1 83 ? 10.919 30.441 19.871 1.00 30.81 83 GLN A O 1
ATOM 595 N N . VAL A 1 84 ? 9.576 31.616 21.246 1.00 33.12 84 VAL A N 1
ATOM 596 C CA . VAL A 1 84 ? 8.355 31.509 20.444 1.00 33.12 84 VAL A CA 1
ATOM 597 C C . VAL A 1 84 ? 8.515 32.419 19.228 1.00 33.12 84 VAL A C 1
ATOM 599 O O . VAL A 1 84 ? 8.629 33.634 19.371 1.00 33.12 84 VAL A O 1
ATOM 602 N N . ILE A 1 85 ? 8.552 31.830 18.034 1.00 32.66 85 ILE A N 1
ATOM 603 C CA . ILE A 1 85 ? 8.473 32.575 16.777 1.00 32.66 85 ILE A CA 1
ATOM 604 C C . ILE A 1 85 ? 6.989 32.840 16.524 1.00 32.66 85 ILE A C 1
ATOM 606 O O . ILE A 1 85 ? 6.245 31.925 16.176 1.00 32.66 85 ILE A O 1
ATOM 610 N N . GLU A 1 86 ? 6.553 34.080 16.729 1.00 28.64 86 GLU A N 1
ATOM 611 C CA . GLU A 1 86 ? 5.231 34.525 16.294 1.00 28.64 86 GLU A CA 1
ATOM 612 C C . GLU A 1 86 ? 5.265 34.758 14.780 1.00 28.64 86 GLU A C 1
ATOM 614 O O . GLU A 1 86 ? 5.965 35.640 14.281 1.00 28.64 86 GLU A O 1
ATOM 619 N N . VAL A 1 87 ? 4.532 33.925 14.042 1.00 35.41 87 VAL A N 1
ATOM 620 C CA . VAL A 1 87 ? 4.273 34.123 12.614 1.00 35.41 87 VAL A CA 1
ATOM 621 C C . VAL A 1 87 ? 2.964 34.911 12.512 1.00 35.41 87 VAL A C 1
ATOM 623 O O . VAL A 1 87 ? 1.963 34.453 13.064 1.00 35.41 87 VAL A O 1
ATOM 626 N N . PRO A 1 88 ? 2.943 36.096 11.877 1.00 30.95 88 PRO A N 1
ATOM 627 C CA . PRO A 1 88 ? 1.722 36.883 11.760 1.00 30.95 88 PRO A CA 1
ATOM 628 C C . PRO A 1 88 ? 0.683 36.116 10.936 1.00 30.95 88 PRO A C 1
ATOM 630 O O . PRO A 1 88 ? 0.997 35.613 9.857 1.00 30.95 88 PRO A O 1
ATOM 633 N N . SER A 1 89 ? -0.548 36.036 11.445 1.00 34.38 89 SER A N 1
ATOM 634 C CA . SER A 1 89 ? -1.689 35.505 10.702 1.00 34.38 89 SER A CA 1
ATOM 635 C C . SER A 1 89 ? -1.944 36.387 9.486 1.00 34.38 89 SER A C 1
ATOM 637 O O . SER A 1 89 ? -2.260 37.570 9.630 1.00 34.38 89 SER A O 1
ATOM 639 N N . SER A 1 90 ? -1.802 35.823 8.291 1.00 35.59 90 SER A N 1
ATOM 640 C CA . SER A 1 90 ? -2.295 36.444 7.069 1.00 35.59 90 SER A CA 1
ATOM 641 C C . SER A 1 90 ? -3.822 36.373 7.067 1.00 35.59 90 SER A C 1
ATOM 643 O O . SER A 1 90 ? -4.417 35.440 6.532 1.00 35.59 90 SER A O 1
ATOM 645 N N . GLU A 1 91 ? -4.457 37.352 7.704 1.00 38.00 91 GLU A N 1
ATOM 646 C CA . GLU A 1 91 ? -5.792 37.771 7.293 1.00 38.00 91 GLU A CA 1
ATOM 647 C C . GLU A 1 91 ? -5.665 38.234 5.827 1.00 38.00 91 GLU A C 1
ATOM 649 O O . GLU A 1 91 ? -4.718 38.946 5.493 1.00 38.00 91 GLU A O 1
ATOM 654 N N . ASP A 1 92 ? -6.567 37.767 4.959 1.00 35.81 92 ASP A N 1
ATOM 655 C CA . ASP A 1 92 ? -6.676 38.084 3.521 1.00 35.81 92 ASP A CA 1
ATOM 656 C C . ASP A 1 92 ? -6.015 37.132 2.504 1.00 35.81 92 ASP A C 1
ATOM 658 O O . ASP A 1 92 ? -5.454 37.603 1.517 1.00 35.81 92 ASP A O 1
ATOM 662 N N . GLN A 1 93 ? -6.180 35.808 2.653 1.00 32.06 93 GLN A N 1
ATOM 663 C CA . GLN A 1 93 ? -6.435 34.908 1.507 1.00 32.06 93 GLN A CA 1
ATOM 664 C C . GLN A 1 93 ? -7.413 33.793 1.911 1.00 32.06 93 GLN A C 1
ATOM 666 O O . GLN A 1 93 ? -7.009 32.720 2.341 1.00 32.06 93 GLN A O 1
ATOM 671 N N . GLU A 1 94 ? -8.718 34.031 1.740 1.00 33.56 94 GLU A N 1
ATOM 672 C CA . GLU A 1 94 ? -9.716 32.958 1.604 1.00 33.56 94 GLU A CA 1
ATOM 673 C C . GLU A 1 94 ? -9.541 32.275 0.231 1.00 33.56 94 GLU A C 1
ATOM 675 O O . GLU A 1 94 ? -10.406 32.331 -0.638 1.00 33.56 94 GLU A O 1
ATOM 680 N N . GLU A 1 95 ? -8.389 31.654 -0.006 1.00 35.28 95 GLU A N 1
ATOM 681 C CA . GLU A 1 95 ? -8.388 30.432 -0.800 1.00 35.28 95 GLU A CA 1
ATOM 682 C C . GLU A 1 95 ? -8.509 29.338 0.251 1.00 35.28 95 GLU A C 1
ATOM 684 O O . GLU A 1 95 ? -7.592 29.159 1.049 1.00 35.28 95 GLU A O 1
ATOM 689 N N . GLU A 1 96 ? -9.675 28.688 0.335 1.00 33.88 96 GLU A N 1
ATOM 690 C CA . GLU A 1 96 ? -9.844 27.498 1.165 1.00 33.88 96 GLU A CA 1
ATOM 691 C C . GLU A 1 96 ? -8.636 26.595 0.908 1.00 33.88 96 GLU A C 1
ATOM 693 O O . GLU A 1 96 ? -8.463 26.068 -0.192 1.00 33.88 96 GLU A O 1
ATOM 698 N N . ALA A 1 97 ? -7.748 26.490 1.898 1.00 35.69 97 ALA A N 1
ATOM 699 C CA . ALA A 1 97 ? -6.606 25.603 1.847 1.00 35.69 97 ALA A CA 1
ATOM 700 C C . ALA A 1 97 ? -7.153 24.170 1.893 1.00 35.69 97 ALA A C 1
ATOM 702 O O . ALA A 1 97 ? -7.243 23.526 2.936 1.00 35.69 97 ALA A O 1
ATOM 703 N N . GLU A 1 98 ? -7.587 23.688 0.729 1.00 37.88 98 GLU A N 1
ATOM 704 C CA . GLU A 1 98 ? -7.906 22.304 0.419 1.00 37.88 98 GLU A CA 1
ATOM 705 C C . GLU A 1 98 ? -6.594 21.518 0.493 1.00 37.88 98 GLU A C 1
ATOM 707 O O . GLU A 1 98 ? -5.900 21.336 -0.509 1.00 37.88 98 GLU A O 1
ATOM 712 N N . GLY A 1 99 ? -6.174 21.160 1.703 1.00 35.84 99 GLY A N 1
ATOM 713 C CA . GLY A 1 99 ? -4.796 20.739 1.925 1.00 35.84 99 GLY A CA 1
ATOM 714 C C . GLY A 1 99 ? -4.573 19.853 3.133 1.00 35.84 99 GLY A C 1
ATOM 715 O O . GLY A 1 99 ? -3.491 19.881 3.694 1.00 35.84 99 GLY A O 1
ATOM 716 N N . PHE A 1 100 ? -5.534 19.021 3.522 1.00 36.97 100 PHE A N 1
ATOM 717 C CA . PHE A 1 100 ? -5.278 18.022 4.555 1.00 36.97 100 PHE A CA 1
ATOM 718 C C . PHE A 1 100 ? -5.687 16.628 4.030 1.00 36.97 100 PHE A C 1
ATOM 720 O O . PHE A 1 100 ? -6.298 16.497 2.973 1.00 36.97 100 PHE A O 1
ATOM 727 N N . ASP A 1 101 ? -5.276 15.553 4.688 1.00 38.22 101 ASP A N 1
ATOM 728 C CA . ASP A 1 101 ? -5.201 14.182 4.148 1.00 38.22 101 ASP A CA 1
ATOM 729 C C . ASP A 1 101 ? -6.479 13.624 3.463 1.00 38.22 101 ASP A C 1
ATOM 731 O O . ASP A 1 101 ? -7.598 13.844 3.929 1.00 38.22 101 ASP A O 1
ATOM 735 N N . ALA A 1 102 ? -6.302 12.860 2.385 1.00 39.28 102 ALA A N 1
ATOM 736 C CA . ALA A 1 102 ? -7.245 12.523 1.305 1.00 39.28 102 ALA A CA 1
ATOM 737 C C . ALA A 1 102 ? -8.721 12.189 1.627 1.00 39.28 102 ALA A C 1
ATOM 739 O O . ALA A 1 102 ? -9.578 12.434 0.781 1.00 39.28 102 ALA A O 1
ATOM 740 N N . ALA A 1 103 ? -9.052 11.673 2.809 1.00 40.53 103 ALA A N 1
ATOM 741 C CA . ALA A 1 103 ? -10.436 11.334 3.176 1.00 40.53 103 ALA A CA 1
ATOM 742 C C . ALA A 1 103 ? -10.848 11.838 4.570 1.00 40.53 103 ALA A C 1
ATOM 744 O O . ALA A 1 103 ? -12.026 12.059 4.843 1.00 40.53 103 ALA A O 1
ATOM 745 N N . THR A 1 104 ? -9.892 12.070 5.473 1.00 43.38 104 THR A N 1
ATOM 746 C CA . THR A 1 104 ? -10.202 12.419 6.870 1.00 43.38 104 THR A CA 1
ATOM 747 C C . THR A 1 104 ? -10.272 13.925 7.106 1.00 43.38 104 THR A C 1
ATOM 749 O O . THR A 1 104 ? -10.782 14.381 8.125 1.00 43.38 104 THR A O 1
ATOM 752 N N . SER A 1 105 ? -9.791 14.735 6.183 1.00 45.62 105 SER A N 1
ATOM 753 C CA . SER A 1 105 ? -9.608 16.160 6.427 1.00 45.62 105 SER A CA 1
ATOM 754 C C . SER A 1 105 ? -10.625 17.086 5.766 1.00 45.62 105 SER A C 1
ATOM 756 O O . SER A 1 105 ? -10.926 18.141 6.321 1.00 45.62 105 SER A O 1
ATOM 758 N N . ARG A 1 106 ? -11.142 16.685 4.594 1.00 51.91 106 ARG A N 1
ATOM 759 C CA . ARG A 1 106 ? -12.120 17.448 3.805 1.00 51.91 106 ARG A CA 1
ATOM 760 C C . ARG A 1 106 ? -13.374 17.700 4.622 1.00 51.91 106 ARG A C 1
ATOM 762 O O . ARG A 1 106 ? -13.997 18.748 4.522 1.00 51.91 106 ARG A O 1
ATOM 769 N N . TRP A 1 107 ? -13.697 16.738 5.478 1.00 54.34 107 TRP A N 1
ATOM 770 C CA . TRP A 1 107 ? -14.837 16.777 6.367 1.00 54.34 107 TRP A CA 1
ATOM 771 C C . TRP A 1 107 ? -14.353 16.774 7.811 1.00 54.34 107 TRP A C 1
ATOM 773 O O . TRP A 1 107 ? -13.594 15.895 8.241 1.00 54.34 107 TRP A O 1
ATOM 783 N N . ARG A 1 108 ? -14.841 17.747 8.591 1.00 63.50 108 ARG A N 1
ATOM 784 C CA . ARG A 1 108 ? -14.727 17.713 10.057 1.00 63.50 108 ARG A CA 1
ATOM 785 C C . ARG A 1 108 ? -15.194 16.334 10.547 1.00 63.50 108 ARG A C 1
ATOM 787 O O . ARG A 1 108 ? -16.146 15.822 9.969 1.00 63.50 108 ARG A O 1
ATOM 794 N N . PRO A 1 109 ? -14.610 15.740 11.606 1.00 64.25 109 PRO A N 1
ATOM 795 C CA . PRO A 1 109 ? -15.041 14.427 12.098 1.00 64.25 109 PRO A CA 1
ATOM 796 C C . PRO A 1 109 ? -16.562 14.300 12.278 1.00 64.25 109 PRO A C 1
ATOM 798 O O . PRO A 1 109 ? -17.137 13.305 11.864 1.00 64.25 109 PRO A O 1
ATOM 801 N N . LEU A 1 110 ? -17.206 15.357 12.787 1.00 68.12 110 LEU A N 1
ATOM 802 C CA . LEU A 1 110 ? -18.662 15.472 12.981 1.00 68.12 110 LEU A CA 1
ATOM 803 C C . LEU A 1 110 ? -19.489 15.598 11.687 1.00 68.12 110 LEU A C 1
ATOM 805 O O . LEU A 1 110 ? -20.708 15.668 11.747 1.00 68.12 110 LEU A O 1
ATOM 809 N N . ALA A 1 111 ? -18.832 15.740 10.540 1.00 69.31 111 ALA A N 1
ATOM 810 C CA . ALA A 1 111 ? -19.447 15.890 9.227 1.00 69.31 111 ALA A CA 1
ATOM 811 C C . ALA A 1 111 ? -19.170 14.687 8.312 1.00 69.31 111 ALA A C 1
ATOM 813 O O . ALA A 1 111 ? -19.700 14.644 7.207 1.00 69.31 111 ALA A O 1
ATOM 814 N N . ARG A 1 112 ? -18.349 13.719 8.750 1.00 69.56 112 ARG A N 1
ATOM 815 C CA . ARG A 1 112 ? -17.974 12.544 7.942 1.00 69.56 112 ARG A CA 1
ATOM 816 C C . ARG A 1 112 ? -19.124 11.548 7.754 1.00 69.56 112 ARG A C 1
ATOM 818 O O . ARG A 1 112 ? -19.065 10.739 6.843 1.00 69.56 112 ARG A O 1
ATOM 825 N N . ASP A 1 113 ? -20.154 11.612 8.591 1.00 71.94 113 ASP A N 1
ATOM 826 C CA . ASP A 1 113 ? -21.320 10.720 8.609 1.00 71.94 113 ASP A CA 1
ATOM 827 C C . ASP A 1 113 ? -22.644 11.448 8.312 1.00 71.94 113 ASP A C 1
ATOM 829 O O . ASP A 1 113 ? -23.718 10.846 8.363 1.00 71.94 113 ASP A O 1
ATOM 833 N N . ALA A 1 114 ? -22.585 12.741 7.975 1.00 73.62 114 ALA A N 1
ATOM 834 C CA . ALA A 1 114 ? -23.763 13.597 7.837 1.00 73.62 114 ALA A CA 1
ATOM 835 C C . ALA A 1 114 ? -24.753 13.120 6.758 1.00 73.62 114 ALA A C 1
ATOM 837 O O . ALA A 1 114 ? -25.939 13.444 6.821 1.00 73.62 114 ALA A O 1
ATOM 838 N N . THR A 1 115 ? -24.278 12.355 5.773 1.00 80.62 115 THR A N 1
ATOM 839 C CA . THR A 1 115 ? -25.086 11.800 4.677 1.00 80.62 115 THR A CA 1
ATOM 840 C C . THR A 1 115 ? -25.304 10.294 4.784 1.00 80.62 115 THR A C 1
ATOM 842 O O . THR A 1 115 ? -25.897 9.717 3.873 1.00 80.62 115 THR A O 1
ATOM 845 N N . ALA A 1 116 ? -24.838 9.653 5.860 1.00 85.38 116 ALA A N 1
ATOM 846 C CA . ALA A 1 116 ? -24.850 8.202 5.953 1.00 85.38 116 ALA A CA 1
ATOM 847 C C . ALA A 1 116 ? -26.275 7.642 6.098 1.00 85.38 116 ALA A C 1
ATOM 849 O O . ALA A 1 116 ? -27.094 8.122 6.891 1.00 85.38 116 ALA A O 1
ATOM 850 N N . THR A 1 117 ? -26.582 6.597 5.336 1.00 91.38 117 THR A N 1
ATOM 851 C CA . THR A 1 117 ? -27.889 5.939 5.345 1.00 91.38 117 THR A CA 1
ATOM 852 C C . THR A 1 117 ? -28.064 5.045 6.575 1.00 91.38 117 THR A C 1
ATOM 854 O O . THR A 1 117 ? -27.108 4.612 7.215 1.00 91.38 117 THR A O 1
ATOM 857 N N . SER A 1 118 ? -29.311 4.689 6.912 1.00 92.38 118 SER A N 1
ATOM 858 C CA . SER A 1 118 ? -29.574 3.748 8.015 1.00 92.38 118 SER A CA 1
ATOM 859 C C . SER A 1 118 ? -28.937 2.370 7.793 1.00 92.38 118 SER A C 1
ATOM 861 O O . SER A 1 118 ? -28.634 1.678 8.763 1.00 92.38 118 SER A O 1
ATOM 863 N N . ARG A 1 119 ? -28.735 1.967 6.530 1.00 92.25 119 ARG A N 1
ATOM 864 C CA . ARG A 1 119 ? -28.052 0.716 6.176 1.00 92.25 119 ARG A CA 1
ATOM 865 C C . ARG A 1 119 ? -26.561 0.799 6.498 1.00 92.25 119 ARG A C 1
ATOM 867 O O . ARG A 1 119 ? -26.050 -0.108 7.148 1.00 92.25 119 ARG A O 1
ATOM 874 N N . GLU A 1 120 ? -25.905 1.878 6.083 1.00 92.75 120 GLU A N 1
ATOM 875 C CA . GLU A 1 120 ? -24.482 2.130 6.347 1.00 92.75 120 GLU A CA 1
ATOM 876 C C . GLU A 1 120 ? -24.215 2.186 7.853 1.00 92.75 120 GLU A C 1
ATOM 878 O O . GLU A 1 120 ? -23.356 1.469 8.365 1.00 92.75 120 GLU A O 1
ATOM 883 N N . TRP A 1 121 ? -25.042 2.938 8.587 1.00 91.75 121 TRP A N 1
ATOM 884 C CA . TRP A 1 121 ? -24.989 2.995 10.048 1.00 91.75 121 TRP A CA 1
ATOM 885 C C . TRP A 1 121 ? -25.173 1.631 10.705 1.00 91.75 121 TRP A C 1
ATOM 887 O O . TRP A 1 121 ? -24.413 1.273 11.602 1.00 91.75 121 TRP A O 1
ATOM 897 N N . GLY A 1 122 ? -26.167 0.857 10.261 1.00 94.38 122 GLY A N 1
ATOM 898 C CA . GLY A 1 122 ? -26.415 -0.480 10.794 1.00 94.38 122 GLY A CA 1
ATOM 899 C C . GLY A 1 122 ? -25.232 -1.426 10.579 1.00 94.38 122 GLY A C 1
ATOM 900 O O . GLY A 1 122 ? -24.896 -2.199 11.474 1.00 94.38 122 GLY A O 1
ATOM 901 N N . HIS A 1 123 ? -24.570 -1.341 9.423 1.00 94.56 123 HIS A N 1
ATOM 902 C CA . HIS A 1 123 ? -23.387 -2.144 9.125 1.00 94.56 123 HIS A CA 1
ATOM 903 C C . 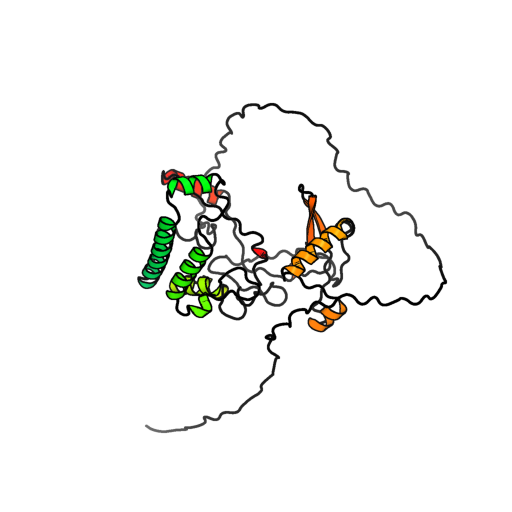HIS A 1 123 ? -22.175 -1.726 9.969 1.00 94.56 123 HIS A C 1
ATOM 905 O O . HIS A 1 123 ? -21.551 -2.573 10.613 1.00 94.56 123 HIS A O 1
ATOM 911 N N . ALA A 1 124 ? -21.886 -0.422 10.039 1.00 93.06 124 ALA A N 1
ATOM 912 C CA . ALA A 1 124 ? -20.807 0.115 10.863 1.00 93.06 124 ALA A CA 1
ATOM 913 C C . ALA A 1 124 ? -20.987 -0.252 12.346 1.00 93.06 124 ALA A C 1
ATOM 915 O O . ALA A 1 124 ? -20.039 -0.688 13.005 1.00 93.06 124 ALA A O 1
ATOM 916 N N . ASP A 1 125 ? -22.211 -0.130 12.867 1.00 95.06 125 ASP A N 1
ATOM 917 C CA . ASP A 1 125 ? -22.522 -0.466 14.254 1.00 95.06 125 ASP A CA 1
ATOM 918 C C . ASP A 1 125 ? -22.386 -1.970 14.531 1.00 95.06 125 ASP A C 1
ATOM 920 O O . ASP A 1 125 ? -21.832 -2.359 15.559 1.00 95.06 125 ASP A O 1
ATOM 924 N N . ALA A 1 126 ? -22.797 -2.826 13.589 1.00 96.44 126 ALA A N 1
ATOM 925 C CA . ALA A 1 126 ? -22.635 -4.273 13.707 1.00 96.44 126 ALA A CA 1
ATOM 926 C C . ALA A 1 126 ? -21.155 -4.688 13.784 1.00 96.44 126 ALA A C 1
ATOM 928 O O . ALA A 1 126 ? -20.782 -5.470 14.666 1.00 96.44 126 ALA A O 1
ATOM 929 N N . ILE A 1 127 ? -20.300 -4.124 12.921 1.00 96.00 127 ILE A N 1
ATOM 930 C CA . ILE A 1 127 ? -18.847 -4.349 12.971 1.00 96.00 127 ILE A CA 1
ATOM 931 C C . ILE A 1 127 ? -18.281 -3.827 14.296 1.00 96.00 127 ILE A C 1
ATOM 933 O O . ILE A 1 127 ? -17.549 -4.542 14.985 1.00 96.00 127 ILE A O 1
ATOM 937 N N . ARG A 1 128 ? -18.646 -2.604 14.701 1.00 95.50 128 ARG A N 1
ATOM 938 C CA . ARG A 1 128 ? -18.194 -1.993 15.960 1.00 95.50 128 ARG A CA 1
ATOM 939 C C . ARG A 1 128 ? -18.547 -2.862 17.166 1.00 95.50 128 ARG A C 1
ATOM 941 O O . ARG A 1 128 ? -17.693 -3.097 18.020 1.00 95.50 128 ARG A O 1
ATOM 948 N N . GLU A 1 129 ? -19.782 -3.346 17.248 1.00 97.69 129 GLU A N 1
ATOM 949 C CA . GLU A 1 129 ? -20.255 -4.207 18.334 1.00 97.69 129 GLU A CA 1
ATOM 950 C C . GLU A 1 129 ? -19.535 -5.558 18.362 1.00 97.69 129 GLU A C 1
ATOM 952 O O . GLU A 1 129 ? -19.164 -6.036 19.438 1.00 97.69 129 GLU A O 1
ATOM 957 N N . LEU A 1 130 ? -19.289 -6.165 17.198 1.00 97.69 130 LEU A N 1
ATOM 958 C CA . LEU A 1 130 ? -18.511 -7.399 17.084 1.00 97.69 130 LEU A CA 1
ATOM 959 C C . LEU A 1 130 ? -17.079 -7.211 17.606 1.00 97.69 130 LEU A C 1
ATOM 961 O O . LEU A 1 130 ? -16.614 -7.983 18.455 1.00 97.69 130 LEU A O 1
ATOM 965 N N . LEU A 1 131 ? -16.393 -6.162 17.144 1.00 95.44 131 LEU A N 1
ATOM 966 C CA . LEU A 1 131 ? -15.036 -5.834 17.581 1.00 95.44 131 LEU A CA 1
ATOM 967 C C . LEU A 1 131 ? -15.000 -5.523 19.081 1.00 95.44 131 LEU A C 1
ATOM 969 O O . LEU A 1 131 ? -14.139 -6.035 19.797 1.00 95.44 131 LEU A O 1
ATOM 973 N N . TYR A 1 132 ? -15.968 -4.752 19.583 1.00 94.62 132 TYR A N 1
ATOM 974 C CA . TYR A 1 132 ? -16.074 -4.404 20.998 1.00 94.62 132 TYR A CA 1
ATOM 975 C C . TYR A 1 132 ? -16.246 -5.637 21.890 1.00 94.62 132 TYR A C 1
ATOM 977 O O . TYR A 1 132 ? -15.519 -5.798 22.876 1.00 94.62 132 TYR A O 1
ATOM 985 N N . LYS A 1 133 ? -17.183 -6.530 21.546 1.00 95.38 133 LYS A N 1
ATOM 986 C CA . LYS A 1 133 ? -17.440 -7.768 22.299 1.00 95.38 133 LYS A CA 1
ATOM 987 C C . LYS A 1 133 ? -16.215 -8.672 22.313 1.00 95.38 133 LYS A C 1
ATOM 989 O O . LYS A 1 133 ? -15.851 -9.195 23.368 1.00 95.38 133 LYS A O 1
ATOM 994 N N . THR A 1 134 ? -15.549 -8.806 21.170 1.00 95.44 134 THR A N 1
ATOM 995 C CA . THR A 1 134 ? -14.333 -9.615 21.049 1.00 95.44 134 THR A CA 1
ATOM 996 C C . THR A 1 134 ? -13.195 -9.029 21.882 1.00 95.44 134 THR A C 1
ATOM 998 O O . THR A 1 134 ? -12.591 -9.739 22.689 1.00 95.44 134 THR A O 1
ATOM 1001 N N . ALA A 1 135 ? -12.960 -7.717 21.780 1.00 93.19 135 ALA A N 1
ATOM 1002 C CA . ALA A 1 135 ? -11.952 -7.012 22.565 1.00 93.19 135 ALA A CA 1
ATOM 1003 C C . ALA A 1 135 ? -12.190 -7.149 24.073 1.00 93.19 135 ALA A C 1
ATOM 1005 O O . ALA A 1 135 ? -11.267 -7.481 24.812 1.00 93.19 135 ALA A O 1
ATOM 1006 N N . ARG A 1 136 ? -13.434 -6.974 24.535 1.00 92.44 136 ARG A N 1
ATOM 1007 C CA . ARG A 1 136 ? -13.822 -7.151 25.945 1.00 92.44 136 ARG A CA 1
ATOM 1008 C C . ARG A 1 136 ? -13.603 -8.568 26.466 1.00 92.44 136 ARG A C 1
ATOM 1010 O O . ARG A 1 136 ? -13.308 -8.730 27.647 1.00 92.44 136 ARG A O 1
ATOM 1017 N N . LYS A 1 137 ? -13.783 -9.583 25.619 1.00 92.44 137 LYS A N 1
ATOM 1018 C CA . LYS A 1 137 ? -13.577 -10.990 25.985 1.00 92.44 137 LYS A CA 1
ATOM 1019 C C . LYS A 1 137 ? -12.089 -11.331 26.084 1.00 92.44 137 LYS A C 1
ATOM 1021 O O . LYS A 1 137 ? -11.697 -12.044 27.005 1.00 92.44 137 LYS A O 1
ATOM 1026 N N . ALA A 1 138 ? -11.276 -10.826 25.157 1.00 91.31 138 ALA A N 1
ATOM 1027 C CA . ALA A 1 138 ? -9.842 -11.107 25.105 1.00 91.31 138 ALA A CA 1
ATOM 1028 C C . ALA A 1 138 ? -9.030 -10.273 26.114 1.00 91.31 138 ALA A C 1
ATOM 1030 O O . ALA A 1 138 ? -8.077 -10.767 26.716 1.00 91.31 138 ALA A O 1
ATOM 1031 N N . ILE A 1 139 ? -9.416 -9.014 26.338 1.00 92.88 139 ILE A N 1
ATOM 1032 C CA . ILE A 1 139 ? -8.655 -8.053 27.142 1.00 92.88 139 ILE A CA 1
ATOM 1033 C C . ILE A 1 139 ? -9.336 -7.849 28.498 1.00 92.88 139 ILE A C 1
ATOM 1035 O O . ILE A 1 139 ? -10.345 -7.155 28.612 1.00 92.88 139 ILE A O 1
ATOM 1039 N N . LYS A 1 140 ? -8.742 -8.425 29.552 1.00 89.44 140 LYS A N 1
ATOM 1040 C CA . LYS A 1 140 ? -9.261 -8.342 30.931 1.00 89.44 140 LYS A CA 1
ATOM 1041 C C . LYS A 1 140 ? -9.280 -6.914 31.482 1.00 89.44 140 LYS A C 1
ATOM 1043 O O . LYS A 1 140 ? -10.268 -6.513 32.089 1.00 89.44 140 LYS A O 1
ATOM 1048 N N . ASP A 1 141 ? -8.195 -6.167 31.276 1.00 92.44 141 ASP A N 1
ATOM 1049 C CA . ASP A 1 141 ? -8.072 -4.760 31.673 1.00 92.44 141 ASP A CA 1
ATOM 1050 C C . ASP A 1 141 ? -7.712 -3.898 30.449 1.00 92.44 141 ASP A C 1
ATOM 1052 O O . ASP A 1 141 ? -6.535 -3.776 30.094 1.00 92.44 141 ASP A O 1
ATOM 1056 N N . PRO A 1 142 ? -8.718 -3.292 29.788 1.00 88.50 142 PRO A N 1
ATOM 1057 C CA . PRO A 1 142 ? -8.499 -2.442 28.623 1.00 88.50 142 PRO A CA 1
ATOM 1058 C C . PRO A 1 142 ? -7.616 -1.225 28.900 1.00 88.50 142 PRO A C 1
ATOM 1060 O O . PRO A 1 142 ? -6.911 -0.780 27.999 1.00 88.50 142 PRO A O 1
ATOM 1063 N N . ARG A 1 143 ? -7.626 -0.682 30.126 1.00 88.50 143 ARG A N 1
ATOM 1064 C CA . ARG A 1 143 ? -6.799 0.485 30.465 1.00 88.50 143 ARG A CA 1
ATOM 1065 C C . ARG A 1 143 ? -5.339 0.079 30.560 1.00 88.50 143 ARG A C 1
ATOM 1067 O O . ARG A 1 143 ? -4.498 0.724 29.941 1.00 88.50 143 ARG A O 1
ATOM 1074 N N . ALA A 1 144 ? -5.045 -0.998 31.288 1.00 90.19 144 ALA A N 1
ATOM 1075 C CA . ALA A 1 144 ? -3.685 -1.518 31.382 1.00 90.19 144 ALA A CA 1
ATOM 1076 C C . ALA A 1 144 ? -3.133 -1.895 29.998 1.00 90.19 144 ALA A C 1
ATOM 1078 O O . ALA A 1 144 ? -2.041 -1.456 29.643 1.00 90.19 144 ALA A O 1
ATOM 1079 N N . ALA A 1 145 ? -3.920 -2.605 29.182 1.00 90.31 145 ALA A N 1
ATOM 1080 C CA . ALA A 1 145 ? -3.526 -2.978 27.824 1.00 90.31 145 ALA A CA 1
ATOM 1081 C C . ALA A 1 145 ? -3.287 -1.756 26.918 1.00 90.31 145 ALA A C 1
ATOM 1083 O O . ALA A 1 145 ? -2.309 -1.727 26.173 1.00 90.31 145 ALA A O 1
ATOM 1084 N N . ALA A 1 146 ? -4.125 -0.716 27.011 1.00 86.50 146 ALA A N 1
ATOM 1085 C CA . ALA A 1 146 ? -3.916 0.531 26.277 1.00 86.50 146 ALA A CA 1
ATOM 1086 C C . ALA A 1 146 ? -2.618 1.242 26.702 1.00 86.50 146 ALA A C 1
ATOM 1088 O O . ALA A 1 146 ? -1.878 1.723 25.846 1.00 86.50 146 ALA A O 1
ATOM 1089 N N . PHE A 1 147 ? -2.290 1.262 28.000 1.00 88.19 147 PHE A N 1
ATOM 1090 C CA . PHE A 1 147 ? -1.014 1.800 28.487 1.00 88.19 147 PHE A CA 1
ATOM 1091 C C . PHE A 1 147 ? 0.187 0.963 28.037 1.00 88.19 147 PHE A C 1
ATOM 1093 O O . PHE A 1 147 ? 1.232 1.518 27.698 1.00 88.19 147 PHE A O 1
ATOM 1100 N N . GLU A 1 148 ? 0.077 -0.363 28.019 1.00 90.81 148 GLU A N 1
ATOM 1101 C CA . GLU A 1 148 ? 1.125 -1.238 27.489 1.00 90.81 148 GLU A CA 1
ATOM 1102 C C . GLU A 1 148 ? 1.350 -1.009 25.996 1.00 90.81 148 GLU A C 1
ATOM 1104 O O . GLU A 1 148 ? 2.498 -0.898 25.570 1.00 90.81 148 GLU A O 1
ATOM 1109 N N . LEU A 1 149 ? 0.275 -0.871 25.220 1.00 87.31 149 LEU A N 1
ATOM 1110 C CA . LEU A 1 149 ? 0.343 -0.524 23.805 1.00 87.31 149 LEU A CA 1
ATOM 1111 C C . LEU A 1 149 ? 1.017 0.841 23.606 1.00 87.31 149 LEU A C 1
ATOM 1113 O O . LEU A 1 149 ? 2.002 0.933 22.879 1.00 87.31 149 LEU A O 1
ATOM 1117 N N . ALA A 1 150 ? 0.558 1.875 24.318 1.00 85.62 150 ALA A N 1
ATOM 1118 C CA . ALA A 1 150 ? 1.098 3.233 24.222 1.00 85.62 150 ALA A CA 1
ATOM 1119 C C . ALA A 1 150 ? 2.574 3.334 24.644 1.00 85.62 150 ALA A C 1
ATOM 1121 O O . ALA A 1 150 ? 3.323 4.147 24.115 1.00 85.62 150 ALA A O 1
ATOM 1122 N N . THR A 1 151 ? 3.012 2.487 25.580 1.00 88.56 151 THR A N 1
ATOM 1123 C CA . THR A 1 151 ? 4.417 2.412 26.023 1.00 88.56 151 THR A CA 1
ATOM 1124 C C . THR A 1 151 ? 5.258 1.422 25.211 1.00 88.56 151 THR A C 1
ATOM 1126 O O . THR A 1 151 ? 6.404 1.152 25.568 1.00 88.56 151 THR A O 1
ATOM 1129 N N . GLY A 1 152 ? 4.707 0.845 24.137 1.00 87.88 152 GLY A N 1
ATOM 1130 C CA . GLY A 1 152 ? 5.397 -0.126 23.285 1.00 87.88 152 GLY A CA 1
ATOM 1131 C C . GLY A 1 152 ? 5.744 -1.441 23.990 1.00 87.88 152 GLY A C 1
ATOM 1132 O O . GLY A 1 152 ? 6.615 -2.178 23.520 1.00 87.88 152 GLY A O 1
ATOM 1133 N N . ARG A 1 153 ? 5.107 -1.737 25.127 1.00 90.94 153 ARG A N 1
ATOM 1134 C CA . ARG A 1 153 ? 5.292 -2.967 25.911 1.00 90.94 153 ARG A CA 1
ATOM 1135 C C . ARG A 1 153 ? 4.424 -4.120 25.415 1.00 90.94 153 ARG A C 1
ATOM 1137 O O . ARG A 1 153 ? 4.800 -5.271 25.620 1.00 90.94 153 ARG A O 1
ATOM 1144 N N . LEU A 1 154 ? 3.336 -3.834 24.701 1.00 88.75 154 LEU A N 1
ATOM 1145 C CA . LEU A 1 154 ? 2.537 -4.861 24.035 1.00 88.75 154 LEU A CA 1
ATOM 1146 C C . LEU A 1 154 ? 3.263 -5.345 22.767 1.00 88.75 154 LEU A C 1
ATOM 1148 O O . LEU A 1 154 ? 3.195 -4.710 21.718 1.00 88.75 154 LEU A O 1
ATOM 1152 N N . LYS A 1 155 ? 4.027 -6.438 22.883 1.00 87.81 155 LYS A N 1
ATOM 1153 C CA . LYS A 1 155 ? 4.862 -6.978 21.787 1.00 87.81 155 LYS A CA 1
ATOM 1154 C C . LYS A 1 155 ? 4.153 -7.985 20.889 1.00 87.81 155 LYS A C 1
ATOM 1156 O O . LYS A 1 155 ? 4.606 -8.225 19.775 1.00 87.81 155 LYS A O 1
ATOM 1161 N N . VAL A 1 156 ? 3.086 -8.594 21.387 1.00 89.12 156 VAL A N 1
ATOM 1162 C CA . VAL A 1 156 ? 2.329 -9.637 20.695 1.00 89.12 156 VAL A CA 1
ATOM 1163 C C . VAL A 1 156 ? 0.862 -9.238 20.713 1.00 89.12 156 VAL A C 1
ATOM 1165 O O . VAL A 1 156 ? 0.403 -8.617 21.674 1.00 89.12 156 VAL A O 1
ATOM 1168 N N . SER A 1 157 ? 0.141 -9.585 19.646 1.00 88.88 157 SER A N 1
ATOM 1169 C CA . SER A 1 157 ? -1.309 -9.419 19.590 1.00 88.88 157 SER A CA 1
ATOM 1170 C C . SER A 1 157 ? -1.961 -10.075 20.817 1.00 88.88 157 SER A C 1
ATOM 1172 O O . SER A 1 157 ? -1.659 -11.233 21.110 1.00 88.88 157 SER A O 1
ATOM 1174 N N . PRO A 1 158 ? -2.873 -9.382 21.524 1.00 90.19 158 PRO A N 1
ATOM 1175 C CA . PRO A 1 158 ? -3.661 -9.991 22.593 1.00 90.19 158 PRO A CA 1
ATOM 1176 C C . PRO A 1 158 ? -4.765 -10.917 22.050 1.00 90.19 158 PRO A C 1
ATOM 1178 O O . PRO A 1 158 ? -5.497 -11.521 22.830 1.00 90.19 158 PRO A O 1
ATOM 1181 N N . PHE A 1 159 ? -4.900 -11.011 20.725 1.00 93.50 159 PHE A N 1
ATOM 1182 C CA . PHE A 1 159 ? -5.856 -11.858 20.024 1.00 93.50 159 PHE A CA 1
ATOM 1183 C C . PHE A 1 159 ? -5.119 -13.020 19.367 1.00 93.50 159 PHE A C 1
ATOM 1185 O O . PHE A 1 159 ? -4.174 -12.792 18.604 1.00 93.50 159 PHE A O 1
ATOM 1192 N N . ASP A 1 160 ? -5.557 -14.245 19.657 1.00 93.31 160 ASP A N 1
ATOM 1193 C CA . ASP A 1 160 ? -5.073 -15.436 18.964 1.00 93.31 160 ASP A CA 1
ATOM 1194 C C . ASP A 1 160 ? -5.620 -15.522 17.529 1.00 93.31 160 ASP A C 1
ATOM 1196 O O . ASP A 1 160 ? -6.609 -14.877 17.170 1.00 93.31 160 ASP A O 1
ATOM 1200 N N . GLU A 1 161 ? -4.961 -16.328 16.696 1.00 94.25 161 GLU A N 1
ATOM 1201 C CA . GLU A 1 161 ? -5.311 -16.451 15.277 1.00 94.25 161 GLU A CA 1
ATOM 1202 C C . GLU A 1 161 ? -6.739 -16.981 15.083 1.00 94.25 161 GLU A C 1
ATOM 1204 O O . GLU A 1 161 ? -7.452 -16.511 14.200 1.00 94.25 161 GLU A O 1
ATOM 1209 N N . SER A 1 162 ? -7.200 -17.897 15.944 1.00 95.62 162 SER A N 1
ATOM 1210 C CA . SER A 1 162 ? -8.578 -18.400 15.899 1.00 95.62 162 SER A CA 1
ATOM 1211 C C . SER A 1 162 ? -9.608 -17.298 16.126 1.00 95.62 162 SER A C 1
ATOM 1213 O O . SER A 1 162 ? -10.602 -17.242 15.411 1.00 95.62 162 SER A O 1
ATOM 1215 N N . THR A 1 163 ? -9.354 -16.390 17.068 1.00 95.94 163 THR A N 1
ATOM 1216 C CA . THR A 1 163 ? -10.217 -15.243 17.360 1.00 95.94 163 THR A CA 1
ATOM 1217 C C . THR A 1 163 ? -10.240 -14.286 16.173 1.00 95.94 163 THR A C 1
ATOM 1219 O O . THR A 1 163 ? -11.304 -13.815 15.779 1.00 95.94 163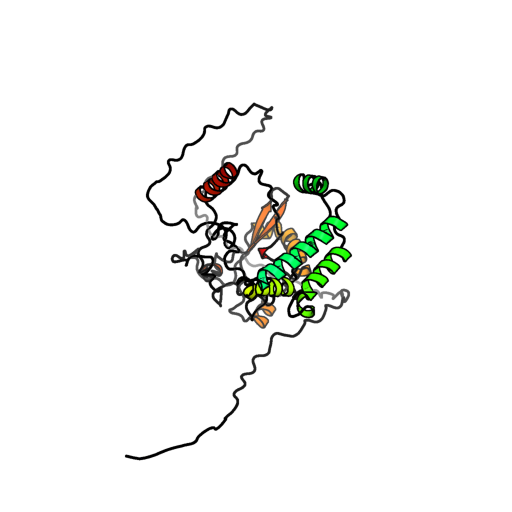 THR A O 1
ATOM 1222 N N . ILE A 1 164 ? -9.081 -14.015 15.566 1.00 95.00 164 ILE A N 1
ATOM 1223 C CA . ILE A 1 164 ? -8.986 -13.156 14.378 1.00 95.00 164 ILE A CA 1
ATOM 1224 C C . ILE A 1 164 ? -9.763 -13.768 13.204 1.00 95.00 164 ILE A C 1
ATOM 1226 O O . ILE A 1 164 ? -10.525 -13.063 12.542 1.00 95.00 164 ILE A O 1
ATOM 1230 N N . GLN A 1 165 ? -9.612 -15.071 12.957 1.00 95.75 165 GLN A N 1
ATOM 1231 C CA . GLN A 1 165 ? -10.350 -15.777 11.907 1.00 95.75 165 GLN A CA 1
ATOM 1232 C C . GLN A 1 165 ? -11.856 -15.805 12.175 1.00 95.75 165 GLN A C 1
ATOM 1234 O O . GLN A 1 165 ? -12.638 -15.579 11.254 1.00 95.75 165 GLN A O 1
ATOM 1239 N N . GLU A 1 166 ? -12.269 -16.020 13.424 1.00 96.50 166 GLU A N 1
ATOM 1240 C CA . GLU A 1 166 ? -13.678 -16.005 13.821 1.00 96.50 166 GLU A CA 1
ATOM 1241 C C . GLU A 1 166 ? -14.310 -14.626 13.579 1.00 96.50 166 GLU A C 1
ATOM 1243 O O . GLU A 1 166 ? -15.401 -14.535 13.017 1.00 96.50 166 GLU A O 1
ATOM 1248 N N . VAL A 1 167 ? -13.614 -13.545 13.949 1.00 97.12 167 VAL A N 1
ATOM 1249 C CA . VAL A 1 167 ? -14.074 -12.174 13.686 1.00 97.12 167 VAL A CA 1
ATOM 1250 C C . VAL A 1 167 ? -14.169 -11.909 12.188 1.00 97.12 167 VAL A C 1
ATOM 1252 O O . VAL A 1 167 ? -15.184 -11.387 11.737 1.00 97.12 167 VAL A O 1
ATOM 1255 N N . ARG A 1 168 ? -13.154 -12.291 11.403 1.00 97.12 168 ARG A N 1
ATOM 1256 C CA . ARG A 1 168 ? -13.171 -12.136 9.938 1.00 97.12 168 ARG A CA 1
ATOM 1257 C C . ARG A 1 168 ? -14.350 -12.870 9.308 1.00 97.12 168 ARG A C 1
ATOM 1259 O O . ARG A 1 168 ? -15.071 -12.267 8.525 1.00 97.12 168 ARG A O 1
ATOM 1266 N N . ALA A 1 169 ? -14.593 -14.119 9.703 1.00 97.75 169 ALA A N 1
ATOM 1267 C CA . ALA A 1 169 ? -15.721 -14.906 9.212 1.00 97.75 169 ALA A CA 1
ATOM 1268 C C . ALA A 1 169 ? -17.073 -14.279 9.587 1.00 97.75 169 ALA A C 1
ATOM 1270 O O . ALA A 1 169 ? -18.000 -14.278 8.780 1.00 97.75 169 ALA A O 1
ATOM 1271 N N . GLN A 1 170 ? -17.189 -13.710 10.790 1.00 98.00 170 GLN A N 1
ATOM 1272 C CA . GLN A 1 170 ? -18.397 -12.998 11.206 1.00 98.00 170 GLN A CA 1
ATOM 1273 C C . GLN A 1 170 ? -18.609 -11.699 10.429 1.00 98.00 170 GLN A C 1
ATOM 1275 O O . GLN A 1 170 ? -19.745 -11.420 10.062 1.00 98.00 170 GLN A O 1
ATOM 1280 N N . ILE A 1 171 ? -17.550 -10.932 10.147 1.00 97.94 171 ILE A N 1
ATOM 1281 C CA . ILE A 1 171 ? -17.639 -9.754 9.270 1.00 97.94 171 ILE A CA 1
ATOM 1282 C C . ILE A 1 171 ? -18.052 -10.196 7.865 1.00 97.94 171 ILE A C 1
ATOM 1284 O O . ILE A 1 171 ? -19.021 -9.667 7.337 1.00 97.94 171 ILE A O 1
ATOM 1288 N N . ALA A 1 172 ? -17.394 -11.209 7.296 1.00 98.06 172 ALA A N 1
ATOM 1289 C CA . ALA A 1 172 ? -17.717 -11.744 5.975 1.00 98.06 172 ALA A CA 1
ATOM 1290 C C . ALA A 1 172 ? -19.181 -12.194 5.869 1.00 98.06 172 ALA A C 1
ATOM 1292 O O . ALA A 1 172 ? -19.837 -11.908 4.875 1.00 98.06 172 ALA A O 1
ATOM 1293 N N . ALA A 1 173 ? -19.736 -12.817 6.912 1.00 98.06 173 ALA A N 1
ATOM 1294 C CA . ALA A 1 173 ? -21.144 -13.217 6.954 1.00 98.06 173 ALA A CA 1
ATOM 1295 C C . ALA A 1 173 ? -22.141 -12.037 6.917 1.00 98.06 173 ALA A C 1
ATOM 1297 O O . ALA A 1 173 ? -23.325 -12.257 6.664 1.00 98.06 173 ALA A O 1
ATOM 1298 N N . MET A 1 174 ? -21.691 -10.804 7.178 1.00 97.19 174 MET A N 1
ATOM 1299 C CA . MET A 1 174 ? -22.496 -9.581 7.047 1.00 97.19 174 MET A CA 1
ATOM 1300 C C . MET A 1 174 ? -22.446 -8.983 5.631 1.00 97.19 174 MET A C 1
ATOM 1302 O O . MET A 1 174 ? -23.155 -8.008 5.372 1.00 97.19 174 MET A O 1
ATOM 1306 N N . LEU A 1 175 ? -21.606 -9.520 4.740 1.00 97.38 175 LEU A N 1
ATOM 1307 C CA . LEU A 1 175 ? -21.329 -8.974 3.412 1.00 97.38 175 LEU A CA 1
ATOM 1308 C C . LEU A 1 175 ? -22.103 -9.714 2.303 1.00 97.38 175 LEU A C 1
ATOM 1310 O O . LEU A 1 175 ? -22.572 -10.834 2.528 1.00 97.38 175 LEU A O 1
ATOM 1314 N N . PRO A 1 176 ? -22.271 -9.099 1.113 1.00 96.31 176 PRO A N 1
ATOM 1315 C CA . PRO A 1 176 ? -23.013 -9.698 0.000 1.00 96.31 176 PRO A CA 1
ATOM 1316 C C . PRO A 1 176 ? -22.475 -11.054 -0.477 1.00 96.31 176 PRO A C 1
ATOM 1318 O O . PRO A 1 176 ? -23.273 -11.940 -0.785 1.00 96.31 176 PRO A O 1
ATOM 1321 N N . ASP A 1 177 ? -21.152 -11.230 -0.506 1.00 97.31 177 ASP A N 1
ATOM 1322 C CA . ASP A 1 177 ? -20.483 -12.489 -0.836 1.00 97.31 177 ASP A CA 1
ATOM 1323 C C . ASP A 1 177 ? -19.466 -12.872 0.258 1.00 97.31 177 ASP A C 1
ATOM 1325 O O . ASP A 1 177 ? -18.277 -12.532 0.177 1.00 97.31 177 ASP A O 1
ATOM 1329 N N . PRO A 1 178 ? -19.916 -13.617 1.287 1.00 97.62 178 PRO A N 1
ATOM 1330 C CA . PRO A 1 178 ? -19.055 -14.072 2.373 1.00 97.62 178 PRO A CA 1
ATOM 1331 C C . PRO A 1 178 ? -17.925 -15.001 1.925 1.00 97.62 178 PRO A C 1
ATOM 1333 O O . PRO A 1 178 ? -16.914 -15.098 2.619 1.00 97.62 178 PRO A O 1
ATOM 1336 N N . THR A 1 179 ? -18.097 -15.717 0.808 1.00 97.19 179 THR A N 1
ATOM 1337 C CA . THR A 1 179 ? -17.091 -16.678 0.341 1.00 97.19 179 THR A CA 1
ATOM 1338 C C . THR A 1 179 ? -15.932 -15.920 -0.282 1.00 97.19 179 THR A C 1
ATOM 1340 O O . THR A 1 179 ? -14.808 -16.060 0.195 1.00 97.19 179 THR A O 1
ATOM 1343 N N . ALA A 1 180 ? -16.222 -15.035 -1.241 1.00 95.81 180 ALA A N 1
ATOM 1344 C CA . ALA A 1 180 ? -15.215 -14.177 -1.859 1.00 95.81 180 ALA A CA 1
ATOM 1345 C C . ALA A 1 180 ? -14.534 -13.265 -0.828 1.00 95.81 180 ALA A C 1
ATOM 1347 O O . ALA A 1 180 ? -13.319 -13.094 -0.856 1.00 95.81 180 ALA A O 1
ATOM 1348 N N . ALA A 1 181 ? -15.281 -12.737 0.152 1.00 97.12 181 ALA A N 1
ATOM 1349 C CA . ALA A 1 181 ? -14.711 -11.912 1.218 1.00 97.12 181 ALA A CA 1
ATOM 1350 C C . ALA A 1 181 ? -13.595 -12.635 1.997 1.00 97.12 181 ALA A C 1
ATOM 1352 O O . ALA A 1 181 ? -12.642 -12.003 2.448 1.00 97.12 181 ALA A O 1
ATOM 1353 N N . MET A 1 182 ? -13.681 -13.956 2.161 1.00 97.06 182 MET A N 1
ATOM 1354 C CA . MET A 1 182 ? -12.672 -14.727 2.890 1.00 97.06 182 MET A CA 1
ATOM 1355 C C . MET A 1 182 ? -11.446 -15.097 2.047 1.00 97.06 182 MET A C 1
ATOM 1357 O O . MET A 1 182 ? -10.473 -15.624 2.595 1.00 97.06 182 MET A O 1
ATOM 1361 N N . GLU A 1 183 ? -11.460 -14.810 0.748 1.00 95.12 183 GLU A N 1
ATOM 1362 C CA . GLU A 1 183 ? -10.338 -15.060 -0.146 1.00 95.12 183 GLU A CA 1
ATOM 1363 C C . GLU A 1 183 ? -9.293 -13.940 -0.052 1.00 95.12 183 GLU A C 1
ATOM 1365 O O . GLU A 1 183 ? -9.588 -12.760 0.160 1.00 95.12 183 GLU A O 1
ATOM 1370 N N . VAL A 1 184 ? -8.027 -14.328 -0.192 1.00 92.94 184 VAL A N 1
ATOM 1371 C CA . VAL A 1 184 ? -6.902 -13.398 -0.291 1.00 92.94 184 VAL A CA 1
ATOM 1372 C C . VAL A 1 184 ? -6.390 -13.477 -1.727 1.00 92.94 184 VAL A C 1
ATOM 1374 O O . VAL A 1 184 ? -5.922 -14.552 -2.120 1.00 92.94 184 VAL A O 1
ATOM 1377 N N . PRO A 1 185 ? -6.463 -12.382 -2.510 1.00 90.44 185 PRO A N 1
ATOM 1378 C CA . PRO A 1 185 ? -5.956 -12.376 -3.874 1.00 90.44 185 PRO A CA 1
ATOM 1379 C C . PRO A 1 185 ? -4.496 -12.824 -3.945 1.00 90.44 185 PRO A C 1
ATOM 1381 O O . PRO A 1 185 ? -3.683 -12.564 -3.053 1.00 90.44 185 PRO A O 1
ATOM 1384 N N . THR A 1 186 ? -4.134 -13.495 -5.036 1.00 86.88 186 THR A N 1
ATOM 1385 C CA . THR A 1 186 ? -2.760 -13.979 -5.216 1.00 86.88 186 THR A CA 1
ATOM 1386 C C . THR A 1 186 ? -1.781 -12.806 -5.250 1.00 86.88 186 THR A C 1
ATOM 1388 O O . THR A 1 186 ? -1.942 -11.876 -6.036 1.00 86.88 186 THR A O 1
ATOM 1391 N N . GLY A 1 187 ? -0.734 -12.873 -4.423 1.00 81.38 187 GLY A N 1
ATOM 1392 C CA . GLY A 1 187 ? 0.276 -11.816 -4.319 1.00 81.38 187 GLY A CA 1
ATOM 1393 C C . GLY A 1 187 ? -0.121 -10.647 -3.413 1.00 81.38 187 GLY A C 1
ATOM 1394 O O . GLY A 1 187 ? 0.658 -9.708 -3.282 1.00 81.38 187 GLY A O 1
ATOM 1395 N N . GLN A 1 188 ? -1.285 -10.709 -2.756 1.00 85.38 188 GLN A N 1
ATOM 1396 C CA . GLN A 1 188 ? -1.747 -9.695 -1.813 1.00 85.38 188 GLN A CA 1
ATOM 1397 C C . GLN A 1 188 ? -1.656 -10.194 -0.364 1.00 85.38 188 GLN A C 1
ATOM 1399 O O . GLN A 1 188 ? -2.012 -11.336 -0.081 1.00 85.38 188 GLN A O 1
ATOM 1404 N N . PRO A 1 189 ? -1.200 -9.365 0.594 1.00 84.88 189 PRO A N 1
ATOM 1405 C CA . PRO A 1 189 ? -1.209 -9.726 2.011 1.00 84.88 189 PRO A CA 1
ATOM 1406 C C . PRO A 1 189 ? -2.541 -9.387 2.705 1.00 84.88 189 PRO A C 1
ATOM 1408 O O . PRO A 1 189 ? -2.703 -9.671 3.893 1.00 84.88 189 PRO A O 1
ATOM 1411 N N . PHE A 1 190 ? -3.479 -8.751 1.995 1.00 89.19 190 PHE A N 1
ATOM 1412 C CA . PHE A 1 190 ? -4.729 -8.223 2.540 1.00 89.19 190 PHE A CA 1
ATOM 1413 C C . PHE A 1 190 ? -5.957 -8.938 1.964 1.00 89.19 190 PHE A C 1
ATOM 1415 O O . PHE A 1 190 ? -5.964 -9.361 0.812 1.00 89.19 190 PHE A O 1
ATOM 1422 N N . MET A 1 191 ? -7.029 -9.012 2.758 1.00 93.75 191 MET A N 1
ATOM 1423 C CA . MET A 1 191 ? -8.346 -9.502 2.327 1.00 93.75 191 MET A CA 1
ATOM 1424 C C . MET A 1 191 ? -9.078 -8.388 1.566 1.00 93.75 191 MET A C 1
ATOM 1426 O O . MET A 1 191 ? -9.984 -7.749 2.104 1.00 93.75 191 MET A O 1
ATOM 1430 N N . LEU A 1 192 ? -8.617 -8.091 0.347 1.00 94.88 192 LEU A N 1
ATOM 1431 C CA . LEU A 1 192 ? -9.114 -6.959 -0.443 1.00 94.88 192 LEU A CA 1
ATOM 1432 C C . LEU A 1 192 ? -10.610 -7.077 -0.756 1.00 94.88 192 LEU A C 1
ATOM 1434 O O . LEU A 1 192 ? -11.311 -6.078 -0.642 1.00 94.88 192 LEU A O 1
ATOM 1438 N N . HIS A 1 193 ? -11.113 -8.287 -1.020 1.00 96.19 193 HIS A N 1
ATOM 1439 C CA . HIS A 1 193 ? -12.541 -8.549 -1.229 1.00 96.19 193 HIS A CA 1
ATOM 1440 C C . HIS A 1 193 ? -13.388 -8.186 0.002 1.00 96.19 193 HIS A C 1
ATOM 1442 O O . HIS A 1 193 ? -14.416 -7.525 -0.123 1.00 96.19 193 HIS A O 1
ATOM 1448 N N . LEU A 1 194 ? -12.947 -8.569 1.211 1.00 97.12 194 LEU A N 1
ATOM 1449 C CA . LEU A 1 194 ? -13.635 -8.215 2.461 1.00 97.12 194 LEU A CA 1
ATOM 1450 C C . LEU A 1 194 ? -13.678 -6.702 2.658 1.00 97.12 194 LEU A C 1
ATOM 1452 O O . LEU A 1 194 ? -14.722 -6.159 3.019 1.00 97.12 194 LEU A O 1
ATOM 1456 N N . LEU A 1 195 ? -12.544 -6.031 2.437 1.00 95.69 195 LEU A N 1
ATOM 1457 C CA . LEU A 1 195 ? -12.446 -4.580 2.568 1.00 95.69 195 LEU A CA 1
ATOM 1458 C C . LEU A 1 195 ? -13.336 -3.879 1.540 1.00 95.69 195 LEU A C 1
ATOM 1460 O O . LEU A 1 195 ? -14.129 -3.031 1.930 1.00 95.69 195 LEU A O 1
ATOM 1464 N N . SER A 1 196 ? -13.258 -4.274 0.268 1.00 96.25 196 SER A N 1
ATOM 1465 C CA . SER A 1 196 ? -14.061 -3.714 -0.822 1.00 96.25 196 SER A CA 1
ATOM 1466 C C . SER A 1 196 ? -15.554 -3.852 -0.534 1.00 96.25 196 SER A C 1
ATOM 1468 O O . SER A 1 196 ? -16.247 -2.848 -0.427 1.00 96.25 196 SER A O 1
ATOM 1470 N N . GLN A 1 197 ? -16.042 -5.064 -0.262 1.00 97.25 197 GLN A N 1
ATOM 1471 C CA . GLN A 1 197 ? -17.457 -5.278 0.051 1.00 97.25 197 GLN A CA 1
ATOM 1472 C C . GLN A 1 197 ? -17.917 -4.495 1.292 1.00 97.25 197 GLN A C 1
ATOM 1474 O O . GLN A 1 197 ? -19.044 -4.005 1.331 1.00 97.25 197 GLN A O 1
ATOM 1479 N N . SER A 1 198 ? -17.062 -4.355 2.313 1.00 96.12 198 SER A N 1
ATOM 1480 C CA . SER A 1 198 ? -17.394 -3.550 3.498 1.00 96.12 198 SER A CA 1
ATOM 1481 C C . SER A 1 198 ? -17.517 -2.065 3.146 1.00 96.12 198 SER A C 1
ATOM 1483 O O . SER A 1 198 ? -18.484 -1.423 3.546 1.00 96.12 198 SER A O 1
ATOM 1485 N N . LEU A 1 199 ? -16.563 -1.522 2.382 1.00 93.88 199 LEU A N 1
ATOM 1486 C CA . LEU A 1 199 ? -16.573 -0.129 1.928 1.00 93.88 199 LEU A CA 1
ATOM 1487 C C . LEU A 1 199 ? -17.768 0.163 1.017 1.00 93.88 199 LEU A C 1
ATOM 1489 O O . LEU A 1 199 ? -18.427 1.183 1.193 1.00 93.88 199 LEU A O 1
ATOM 1493 N N . GLU A 1 200 ? -18.124 -0.769 0.135 1.00 94.56 200 GLU A N 1
ATOM 1494 C CA . GLU A 1 200 ? -19.305 -0.655 -0.721 1.00 94.56 200 GLU A CA 1
ATOM 1495 C C . GLU A 1 200 ? -20.591 -0.540 0.114 1.00 94.56 200 GLU A C 1
ATOM 1497 O O . GLU A 1 200 ? -21.430 0.328 -0.130 1.00 94.56 200 GLU A O 1
ATOM 1502 N N . VAL A 1 201 ? -20.740 -1.370 1.155 1.00 94.56 201 VAL A N 1
ATOM 1503 C CA . VAL A 1 201 ? -21.888 -1.292 2.076 1.00 94.56 201 VAL A CA 1
ATOM 1504 C C . VAL A 1 201 ? -21.888 0.010 2.882 1.00 94.56 201 VAL A C 1
ATOM 1506 O O . VAL A 1 201 ? -22.964 0.496 3.234 1.00 94.56 201 VAL A O 1
ATOM 1509 N N . LEU A 1 202 ? -20.709 0.566 3.169 1.00 91.62 202 LEU A N 1
ATOM 1510 C CA . LEU A 1 202 ? -20.528 1.856 3.839 1.00 91.62 202 LEU A CA 1
ATOM 1511 C C . LEU A 1 202 ? -20.678 3.061 2.894 1.00 91.62 202 LEU A C 1
ATOM 1513 O O . LEU A 1 202 ? -20.599 4.194 3.363 1.00 91.62 202 LEU A O 1
ATOM 1517 N N . GLY A 1 203 ? -20.922 2.836 1.599 1.00 87.12 203 GLY A N 1
ATOM 1518 C CA . GLY A 1 203 ? -21.046 3.903 0.604 1.00 87.12 203 GLY A CA 1
ATOM 1519 C C . GLY A 1 203 ? -19.731 4.635 0.323 1.00 87.12 203 GLY A C 1
ATOM 1520 O O . GLY A 1 203 ? -19.753 5.745 -0.209 1.00 87.12 203 GLY A O 1
ATOM 1521 N N . ASP A 1 204 ? -18.596 4.042 0.693 1.00 85.88 204 ASP A N 1
ATOM 1522 C CA . ASP A 1 204 ? -17.274 4.614 0.472 1.00 85.88 204 ASP A CA 1
ATOM 1523 C C . ASP A 1 204 ? -16.824 4.314 -0.967 1.00 85.88 204 ASP A C 1
ATOM 1525 O O . ASP A 1 204 ? -16.733 3.139 -1.328 1.00 85.88 204 ASP A O 1
ATOM 1529 N N . PRO A 1 205 ? -16.546 5.336 -1.800 1.00 83.69 205 PRO A N 1
ATOM 1530 C CA . PRO A 1 205 ? -16.217 5.157 -3.213 1.00 83.69 205 PRO A CA 1
ATOM 1531 C C . PRO A 1 205 ? -14.878 4.446 -3.454 1.00 83.69 205 PRO A C 1
ATOM 1533 O O . PRO A 1 205 ? -14.646 3.969 -4.565 1.00 83.69 205 PRO A O 1
ATOM 1536 N N . ASP A 1 206 ? -14.005 4.338 -2.447 1.00 86.19 206 ASP A N 1
ATOM 1537 C CA . ASP A 1 206 ? -12.710 3.667 -2.585 1.00 86.19 206 ASP A CA 1
ATOM 1538 C C . ASP A 1 206 ? -12.849 2.136 -2.672 1.00 86.19 206 ASP A C 1
ATOM 1540 O O . ASP A 1 206 ? -11.870 1.436 -2.941 1.00 86.19 206 ASP A O 1
ATOM 1544 N N . PHE A 1 207 ? -14.057 1.581 -2.508 1.00 90.94 207 PHE A N 1
ATOM 1545 C CA . PHE A 1 207 ? -14.289 0.146 -2.673 1.00 90.94 207 PHE A CA 1
ATOM 1546 C C . PHE A 1 207 ? -13.869 -0.372 -4.057 1.00 90.94 207 PHE A C 1
ATOM 1548 O O . PHE A 1 207 ? -13.376 -1.501 -4.165 1.00 90.94 207 PHE A O 1
ATOM 1555 N N . GLU A 1 208 ? -14.028 0.445 -5.104 1.00 90.50 208 GLU A N 1
ATOM 1556 C CA . GLU A 1 208 ? -13.760 0.037 -6.482 1.00 90.50 208 GLU A CA 1
ATOM 1557 C C . GLU A 1 208 ? -12.274 -0.270 -6.696 1.00 90.50 208 GLU A C 1
ATOM 1559 O O . GLU A 1 208 ? -11.934 -1.335 -7.205 1.00 90.50 208 GLU A O 1
ATOM 1564 N N . ILE A 1 209 ? -11.366 0.605 -6.247 1.00 89.69 209 ILE A N 1
ATOM 1565 C CA . ILE A 1 209 ? -9.926 0.435 -6.503 1.00 89.69 209 ILE A CA 1
ATOM 1566 C C . ILE A 1 209 ? -9.335 -0.787 -5.789 1.00 89.69 209 ILE A C 1
ATOM 1568 O O . ILE A 1 209 ? -8.312 -1.318 -6.219 1.00 89.69 209 ILE A O 1
ATOM 1572 N N . LEU A 1 210 ? -9.971 -1.273 -4.720 1.00 92.00 210 LEU A N 1
ATOM 1573 C CA . LEU A 1 210 ? -9.489 -2.450 -4.000 1.00 92.00 210 LEU A CA 1
ATOM 1574 C C . LEU A 1 210 ? -9.636 -3.737 -4.817 1.00 92.00 210 LEU A C 1
ATOM 1576 O O . LEU A 1 210 ? -8.759 -4.597 -4.735 1.00 92.00 210 LEU A O 1
ATOM 1580 N N . ASP A 1 211 ? -10.717 -3.869 -5.589 1.00 91.75 211 ASP A N 1
ATOM 1581 C CA . ASP A 1 211 ? -11.127 -5.173 -6.127 1.00 91.75 211 ASP A CA 1
ATOM 1582 C C . ASP A 1 211 ? -11.888 -5.137 -7.466 1.00 91.75 211 ASP A C 1
ATOM 1584 O O . ASP A 1 211 ? -11.951 -6.129 -8.185 1.00 91.75 211 ASP A O 1
ATOM 1588 N N . HIS A 1 212 ? -12.447 -3.997 -7.869 1.00 88.94 212 HIS A N 1
ATOM 1589 C CA . HIS A 1 212 ? -13.306 -3.932 -9.047 1.00 88.94 212 HIS A CA 1
ATOM 1590 C C . HIS A 1 212 ? -12.527 -3.612 -10.326 1.00 88.94 212 HIS A C 1
ATOM 1592 O O . HIS A 1 212 ? -11.819 -2.612 -10.436 1.00 88.94 212 HIS A O 1
ATOM 1598 N N . GLY A 1 213 ? -12.748 -4.434 -11.352 1.00 86.69 213 GLY A N 1
ATOM 1599 C CA . GLY A 1 213 ? -12.203 -4.224 -12.691 1.00 86.69 213 GLY A CA 1
ATOM 1600 C C . GLY A 1 213 ? -10.767 -4.721 -12.866 1.00 86.69 213 GLY A C 1
ATOM 1601 O O . GLY A 1 213 ? -10.159 -5.299 -11.975 1.00 86.69 213 GLY A O 1
ATOM 1602 N N . SER A 1 214 ? -10.226 -4.515 -14.069 1.00 85.94 214 SER A N 1
ATOM 1603 C CA . SER A 1 214 ? -8.897 -5.015 -14.454 1.00 85.94 214 SER A CA 1
ATOM 1604 C C . SER A 1 214 ? -7.729 -4.168 -13.944 1.00 85.94 214 SER A C 1
ATOM 1606 O O . SER A 1 214 ? -6.582 -4.520 -14.197 1.00 85.94 214 SER A O 1
ATOM 1608 N N . GLU A 1 215 ? -8.014 -3.015 -13.338 1.00 88.69 215 GLU A N 1
ATOM 1609 C CA . GLU A 1 215 ? -7.021 -2.064 -12.824 1.00 88.69 215 GLU A CA 1
ATOM 1610 C C . GLU A 1 215 ? -7.332 -1.758 -11.349 1.00 88.69 215 GLU A C 1
ATOM 1612 O O . GLU A 1 215 ? -7.600 -0.619 -10.975 1.00 88.69 215 GLU A O 1
ATOM 1617 N N . SER A 1 216 ? -7.341 -2.811 -10.530 1.00 91.44 216 SER A N 1
ATOM 1618 C CA . SER A 1 216 ? -7.595 -2.786 -9.084 1.00 91.44 216 SER A CA 1
ATOM 1619 C C . SER A 1 216 ? -6.381 -3.304 -8.312 1.00 91.44 216 SER A C 1
ATOM 1621 O O . SER A 1 216 ? -5.471 -3.885 -8.895 1.00 91.44 216 SER A O 1
ATOM 1623 N N . PHE A 1 217 ? -6.330 -3.151 -6.990 1.00 90.94 217 PHE A N 1
ATOM 1624 C CA . PHE A 1 217 ? -5.239 -3.723 -6.194 1.00 90.94 217 PHE A CA 1
ATOM 1625 C C . PHE A 1 217 ? -5.249 -5.259 -6.185 1.00 90.94 217 PHE A C 1
ATOM 1627 O O . PHE A 1 217 ? -4.179 -5.866 -6.085 1.00 90.94 217 PHE A O 1
ATOM 1634 N N . ALA A 1 218 ? -6.417 -5.892 -6.327 1.00 91.12 218 ALA A N 1
ATOM 1635 C CA . ALA A 1 218 ? -6.530 -7.344 -6.449 1.00 91.12 218 ALA A CA 1
ATOM 1636 C C . ALA A 1 218 ? -5.926 -7.866 -7.767 1.00 91.12 218 ALA A C 1
ATOM 1638 O O . ALA A 1 218 ? -5.172 -8.846 -7.764 1.00 91.12 218 ALA A O 1
ATOM 1639 N N . GLU A 1 219 ? -6.192 -7.183 -8.884 1.00 90.75 219 GLU A N 1
ATOM 1640 C CA . GLU A 1 219 ? -5.749 -7.620 -10.214 1.00 90.75 219 GLU A CA 1
ATOM 1641 C C . GLU A 1 219 ? -4.383 -7.055 -10.629 1.00 90.75 219 GLU A C 1
ATOM 1643 O O . GLU A 1 219 ? -3.599 -7.750 -11.287 1.00 90.75 219 GLU A O 1
ATOM 1648 N N . GLY A 1 220 ? -4.060 -5.851 -10.168 1.00 89.12 220 GLY A N 1
ATOM 1649 C CA . GLY A 1 220 ? -2.858 -5.076 -10.464 1.00 89.12 220 GLY A CA 1
ATOM 1650 C C . GLY A 1 220 ? -3.183 -3.707 -11.066 1.00 89.12 220 GLY A C 1
ATOM 1651 O O . GLY A 1 220 ? -4.189 -3.542 -11.756 1.00 89.12 220 GLY A O 1
ATOM 1652 N N . VAL A 1 221 ? -2.320 -2.715 -10.833 1.00 88.19 221 VAL A N 1
ATOM 1653 C CA . VAL A 1 221 ? -2.508 -1.337 -11.328 1.00 88.19 221 VAL A CA 1
ATOM 1654 C C . VAL A 1 221 ? -1.398 -0.911 -12.296 1.00 88.19 221 VAL A C 1
ATOM 1656 O O . VAL A 1 221 ? -0.249 -1.340 -12.175 1.00 88.19 221 VAL A O 1
ATOM 1659 N N . PRO A 1 222 ? -1.695 -0.046 -13.285 1.00 88.44 222 PRO A N 1
ATOM 1660 C CA . PRO A 1 222 ? -0.683 0.408 -14.230 1.00 88.44 222 PRO A CA 1
ATOM 1661 C C . PRO A 1 222 ? 0.378 1.292 -13.559 1.00 88.44 222 PRO A C 1
ATOM 1663 O O . PRO A 1 222 ? 0.070 2.195 -12.783 1.00 88.44 222 PRO A O 1
ATOM 1666 N N . LEU A 1 223 ? 1.642 1.111 -13.958 1.00 85.56 223 LEU A N 1
ATOM 1667 C CA . LEU A 1 223 ? 2.776 1.923 -13.483 1.00 85.56 223 LEU A CA 1
ATOM 1668 C C . LEU A 1 223 ? 2.917 3.284 -14.190 1.00 85.56 223 LEU A C 1
ATOM 1670 O O . LEU A 1 223 ? 3.805 4.069 -13.857 1.00 85.56 223 LEU A O 1
ATOM 1674 N N . GLY A 1 224 ? 2.071 3.589 -15.178 1.00 87.12 224 GLY A N 1
ATOM 1675 C CA . GLY A 1 224 ? 2.040 4.913 -15.806 1.00 87.12 224 GLY A CA 1
ATOM 1676 C C . GLY A 1 224 ? 2.929 5.107 -17.039 1.00 87.12 224 GLY A C 1
ATOM 1677 O O . GLY A 1 224 ? 2.995 6.228 -17.543 1.00 87.12 224 GLY A O 1
ATOM 1678 N N . TRP A 1 225 ? 3.643 4.074 -17.500 1.00 82.44 225 TRP A N 1
ATOM 1679 C CA . TRP A 1 225 ? 4.595 4.166 -18.619 1.00 82.44 225 TRP A CA 1
ATOM 1680 C C . TRP A 1 225 ? 3.922 4.143 -19.997 1.00 82.44 225 TRP A C 1
ATOM 1682 O O . TRP A 1 225 ? 4.130 5.045 -20.808 1.00 82.44 225 TRP A O 1
ATOM 1692 N N . ASP A 1 226 ? 3.153 3.090 -20.270 1.00 80.81 226 ASP A N 1
ATOM 1693 C CA . ASP A 1 226 ? 2.450 2.841 -21.532 1.00 80.81 226 ASP A CA 1
ATOM 1694 C C . ASP A 1 226 ? 0.970 3.217 -21.424 1.00 80.81 226 ASP A C 1
ATOM 1696 O O . ASP A 1 226 ? 0.379 3.754 -22.363 1.00 80.81 226 ASP A O 1
ATOM 1700 N N . LYS A 1 227 ? 0.396 2.992 -20.244 1.00 83.56 227 LYS A N 1
ATOM 1701 C CA . LYS A 1 227 ? -0.945 3.403 -19.857 1.00 83.56 227 LYS A CA 1
ATOM 1702 C C . LYS A 1 227 ? -0.864 4.498 -18.801 1.00 83.56 227 LYS A C 1
ATOM 1704 O O . LYS A 1 227 ? -0.176 4.303 -17.801 1.00 83.56 227 LYS A O 1
ATOM 1709 N N . PRO A 1 228 ? -1.552 5.636 -18.980 1.00 82.75 228 PRO A N 1
ATOM 1710 C CA . PRO A 1 228 ? -1.649 6.653 -17.943 1.00 82.75 228 PRO A CA 1
ATOM 1711 C C . PRO A 1 228 ? -2.284 6.090 -16.671 1.00 82.75 228 PRO A C 1
ATOM 1713 O O . PRO A 1 228 ? -3.242 5.327 -16.745 1.00 82.75 228 PRO A O 1
ATOM 1716 N N . ILE A 1 229 ? -1.792 6.529 -15.515 1.00 87.75 229 ILE A N 1
ATOM 1717 C CA . ILE A 1 229 ? -2.451 6.256 -14.236 1.00 87.75 229 ILE A CA 1
ATOM 1718 C C . ILE A 1 229 ? -3.745 7.077 -14.189 1.00 87.75 229 ILE A C 1
ATOM 1720 O O . ILE A 1 229 ? -3.739 8.271 -14.527 1.00 87.75 229 ILE A O 1
ATOM 1724 N N . ALA A 1 230 ? -4.847 6.435 -13.800 1.00 85.56 230 ALA A N 1
ATOM 1725 C CA . ALA A 1 230 ? -6.135 7.092 -13.627 1.00 85.56 230 ALA A CA 1
ATOM 1726 C C . ALA A 1 230 ? -6.060 8.215 -12.579 1.00 85.56 230 ALA A C 1
ATOM 1728 O O . ALA A 1 230 ? -5.196 8.233 -11.706 1.00 85.56 230 ALA A O 1
ATOM 172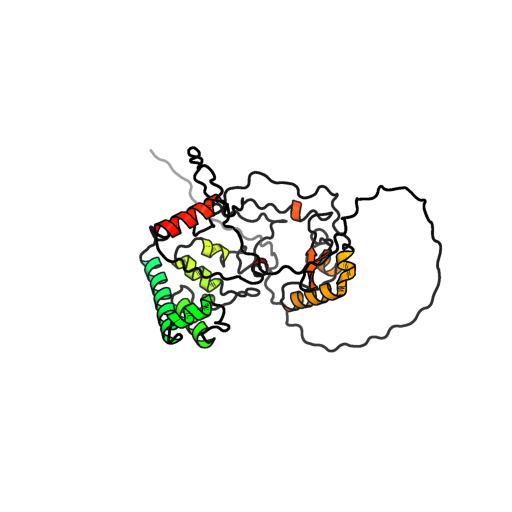9 N N . ARG A 1 231 ? -6.966 9.186 -12.704 1.00 88.44 231 ARG A N 1
ATOM 1730 C CA . ARG A 1 231 ? -7.083 10.305 -11.765 1.00 88.44 231 ARG A CA 1
ATOM 1731 C C . ARG A 1 231 ? -7.907 9.918 -10.549 1.00 88.44 231 ARG A C 1
ATOM 1733 O O . ARG A 1 231 ? -8.937 9.275 -10.721 1.00 88.44 231 ARG A O 1
ATOM 1740 N N . THR A 1 232 ? -7.590 10.516 -9.403 1.00 84.50 232 THR A N 1
ATOM 1741 C CA . THR A 1 232 ? -8.478 10.555 -8.229 1.00 84.50 232 THR A CA 1
ATOM 1742 C C . THR A 1 232 ? -8.961 11.991 -7.971 1.00 84.50 232 THR A C 1
ATOM 1744 O O . THR A 1 232 ? -8.524 12.643 -7.021 1.00 84.50 232 THR A O 1
ATOM 1747 N N . PRO A 1 233 ? -9.865 12.536 -8.815 1.00 83.50 233 PRO A N 1
ATOM 1748 C CA . PRO A 1 233 ? -10.262 13.948 -8.761 1.00 83.50 233 PRO A CA 1
ATOM 1749 C C . PRO A 1 233 ? -11.023 14.319 -7.482 1.00 83.50 233 PRO A C 1
ATOM 1751 O O . PRO A 1 233 ? -11.040 15.485 -7.104 1.00 83.50 233 PRO A O 1
ATOM 1754 N N . GLN A 1 234 ? -11.630 13.333 -6.813 1.00 75.56 234 GLN A N 1
ATOM 1755 C CA . GLN A 1 234 ? -12.292 13.517 -5.521 1.00 75.56 234 GLN A CA 1
ATOM 1756 C C . GLN A 1 234 ? -11.311 13.836 -4.393 1.00 75.56 234 GLN A C 1
ATOM 1758 O O . GLN A 1 234 ? -11.739 14.312 -3.353 1.00 75.56 234 GLN A O 1
ATOM 1763 N N . VAL A 1 235 ? -10.018 13.564 -4.591 1.00 76.25 235 VAL A N 1
ATOM 1764 C CA . VAL A 1 235 ? -8.987 13.639 -3.552 1.00 76.25 235 VAL A CA 1
ATOM 1765 C C . VAL A 1 235 ? -7.880 14.616 -3.922 1.00 76.25 235 VAL A C 1
ATOM 1767 O O . VAL A 1 235 ? -7.403 15.352 -3.058 1.00 76.25 235 VAL A O 1
ATOM 1770 N N . PHE A 1 236 ? -7.480 14.657 -5.190 1.00 84.44 236 PHE A N 1
ATOM 1771 C CA . PHE A 1 236 ? -6.327 15.436 -5.609 1.00 84.44 236 PHE A CA 1
ATOM 1772 C C . PHE A 1 236 ? -6.679 16.434 -6.713 1.00 84.44 236 PHE A C 1
ATOM 1774 O O . PHE A 1 236 ? -7.277 16.070 -7.736 1.00 84.44 236 PHE A O 1
ATOM 1781 N N . PRO A 1 237 ? -6.237 17.697 -6.577 1.00 87.94 237 PRO A N 1
ATOM 1782 C CA . PRO A 1 237 ? -6.355 18.655 -7.655 1.00 87.94 237 PRO A CA 1
ATOM 1783 C C . PRO A 1 237 ? -5.524 18.212 -8.861 1.00 87.94 237 PRO A C 1
ATOM 1785 O O . PRO A 1 237 ? -4.550 17.456 -8.778 1.00 87.94 237 PRO A O 1
ATOM 1788 N N . LYS A 1 238 ? -5.906 18.702 -10.042 1.00 91.88 238 LYS A N 1
ATOM 1789 C CA . LYS A 1 238 ? -5.171 18.408 -11.274 1.00 91.88 238 LYS A CA 1
ATOM 1790 C C . LYS A 1 238 ? -3.783 19.023 -11.253 1.00 91.88 238 LYS A C 1
ATOM 1792 O O . LYS A 1 238 ? -3.619 20.229 -11.094 1.00 91.88 238 LYS A O 1
ATOM 1797 N N . ARG A 1 239 ? -2.780 18.195 -11.539 1.00 92.31 239 ARG A N 1
ATOM 1798 C CA . ARG A 1 239 ? -1.442 18.673 -11.851 1.00 92.31 239 ARG A CA 1
ATOM 1799 C C . ARG A 1 239 ? -1.446 19.359 -13.214 1.00 92.31 239 ARG A C 1
ATOM 1801 O O . ARG A 1 239 ? -1.830 18.774 -14.227 1.00 92.31 239 ARG A O 1
ATOM 1808 N N . THR A 1 240 ? -1.008 20.612 -13.230 1.00 91.75 240 THR A N 1
ATOM 1809 C CA . THR A 1 240 ? -0.938 21.452 -14.436 1.00 91.75 240 THR A CA 1
ATOM 1810 C C . THR A 1 240 ? 0.483 21.601 -14.967 1.00 91.75 240 THR A C 1
ATOM 1812 O O . THR A 1 240 ? 0.669 21.906 -16.142 1.00 91.75 240 THR A O 1
ATOM 1815 N N . THR A 1 241 ? 1.495 21.346 -14.133 1.00 89.19 241 THR A N 1
ATOM 1816 C CA . THR A 1 241 ? 2.907 21.517 -14.483 1.00 89.19 241 THR A CA 1
ATOM 1817 C C . THR A 1 241 ? 3.683 20.210 -14.359 1.00 89.19 241 THR A C 1
ATOM 1819 O O . THR A 1 241 ? 3.631 19.507 -13.347 1.00 89.19 241 THR A O 1
ATOM 1822 N N . PHE A 1 242 ? 4.450 19.898 -15.401 1.00 87.75 242 PHE A N 1
ATOM 1823 C CA . PHE A 1 242 ? 5.295 18.711 -15.480 1.00 87.75 242 PHE A CA 1
ATOM 1824 C C . PHE A 1 242 ? 6.734 19.160 -15.712 1.00 87.75 242 PHE A C 1
ATOM 1826 O O . PHE A 1 242 ? 7.000 19.970 -16.598 1.00 87.75 242 PHE A O 1
ATOM 1833 N N . ARG A 1 243 ? 7.657 18.653 -14.895 1.00 84.69 243 ARG A N 1
ATOM 1834 C CA . ARG A 1 243 ? 9.093 18.886 -15.063 1.00 84.69 243 ARG A CA 1
ATOM 1835 C C . ARG A 1 243 ? 9.695 17.660 -15.734 1.00 84.69 243 ARG A C 1
ATOM 1837 O O . ARG A 1 243 ? 9.348 16.544 -15.360 1.00 84.69 243 ARG A O 1
ATOM 1844 N N . LYS A 1 244 ? 10.588 17.874 -16.699 1.00 81.94 244 LYS A N 1
ATOM 1845 C CA . LYS A 1 244 ? 11.478 16.805 -17.161 1.00 81.94 244 LYS A CA 1
ATOM 1846 C C . LYS A 1 244 ? 12.517 16.558 -16.073 1.00 81.94 244 LYS A C 1
ATOM 1848 O O . LYS A 1 244 ? 13.053 17.523 -15.531 1.00 81.94 244 LYS A O 1
ATOM 1853 N N . LEU A 1 245 ? 12.749 15.294 -15.742 1.00 86.62 245 LEU A N 1
ATOM 1854 C CA . LEU A 1 245 ? 13.710 14.893 -14.716 1.00 86.62 245 LEU A CA 1
ATOM 1855 C C . LEU A 1 245 ? 15.133 14.858 -15.275 1.00 86.62 245 LEU A C 1
ATOM 1857 O O . LEU A 1 245 ? 16.066 15.216 -14.570 1.00 86.62 245 LEU A O 1
ATOM 1861 N N . ASP A 1 246 ? 15.279 14.477 -16.544 1.00 87.00 246 ASP A N 1
ATOM 1862 C CA . ASP A 1 246 ? 16.573 14.333 -17.215 1.00 87.00 246 ASP A CA 1
ATOM 1863 C C . ASP A 1 246 ? 16.488 14.696 -18.704 1.00 87.00 246 ASP A C 1
ATOM 1865 O O . ASP A 1 246 ? 15.395 14.727 -19.282 1.00 87.00 246 ASP A O 1
ATOM 1869 N N . GLN A 1 247 ? 17.636 15.023 -19.300 1.00 85.88 247 GLN A N 1
ATOM 1870 C CA . GLN A 1 247 ? 17.772 15.419 -20.709 1.00 85.88 247 GLN A CA 1
ATOM 1871 C C . GLN A 1 247 ? 18.776 14.549 -21.477 1.00 85.88 247 GLN A C 1
ATOM 1873 O O . GLN A 1 247 ? 19.113 14.891 -22.608 1.00 85.88 247 GLN A O 1
ATOM 1878 N N . SER A 1 248 ? 19.264 13.461 -20.877 1.00 87.75 248 SER A N 1
ATOM 1879 C CA . SER A 1 248 ? 20.232 12.575 -21.520 1.00 87.75 248 SER A CA 1
ATOM 1880 C C . SER A 1 248 ? 19.604 11.863 -22.714 1.00 87.75 248 SER A C 1
ATOM 1882 O O . SER A 1 248 ? 18.397 11.583 -22.730 1.00 87.75 248 SER A O 1
ATOM 1884 N N . ASP A 1 249 ? 20.441 11.539 -23.698 1.00 91.31 249 ASP A N 1
ATOM 1885 C CA . ASP A 1 249 ? 20.030 10.738 -24.845 1.00 91.31 249 ASP A CA 1
ATOM 1886 C C . ASP A 1 249 ? 19.496 9.373 -24.397 1.00 91.31 249 ASP A C 1
ATOM 1888 O O . ASP A 1 249 ? 19.897 8.830 -23.366 1.00 91.31 249 ASP A O 1
ATOM 1892 N N . PHE A 1 250 ? 18.546 8.834 -25.163 1.00 92.38 250 PHE A N 1
ATOM 1893 C CA . PHE A 1 250 ? 17.927 7.562 -24.821 1.00 92.38 250 PHE A CA 1
ATOM 1894 C C . PHE A 1 250 ? 18.889 6.393 -25.059 1.00 92.38 250 PHE A C 1
ATOM 1896 O O . PHE A 1 250 ? 19.277 6.139 -26.198 1.00 92.38 250 PHE A O 1
ATOM 1903 N N . ASP A 1 251 ? 19.176 5.645 -23.997 1.00 93.56 251 ASP A N 1
ATOM 1904 C CA . ASP A 1 251 ? 19.901 4.378 -24.029 1.00 93.56 251 ASP A CA 1
ATOM 1905 C C . ASP A 1 251 ? 19.049 3.297 -23.336 1.00 93.56 251 ASP A C 1
ATOM 1907 O O . ASP A 1 251 ? 18.724 3.442 -22.154 1.00 93.56 251 ASP A O 1
ATOM 1911 N N . PRO A 1 252 ? 18.631 2.228 -24.044 1.00 91.12 252 PRO A N 1
ATOM 1912 C CA . PRO A 1 252 ? 17.819 1.160 -23.467 1.00 91.12 252 PRO A CA 1
ATOM 1913 C C . PRO A 1 252 ? 18.606 0.210 -22.550 1.00 91.12 252 PRO A C 1
ATOM 1915 O O . PRO A 1 252 ? 17.991 -0.689 -21.966 1.00 91.12 252 PRO A O 1
ATOM 1918 N N . SER A 1 253 ? 19.933 0.352 -22.450 1.00 94.88 253 SER A N 1
ATOM 1919 C CA . SER A 1 253 ? 20.793 -0.545 -21.683 1.00 94.88 253 SER A CA 1
ATOM 1920 C C . SER A 1 253 ? 21.950 0.185 -21.006 1.00 94.88 253 SER A C 1
ATOM 1922 O O . SER A 1 253 ? 23.031 0.338 -21.566 1.00 94.88 253 SER A O 1
ATOM 1924 N N . MET A 1 254 ? 21.754 0.531 -19.739 1.00 95.62 254 MET A N 1
ATOM 1925 C CA . MET A 1 254 ? 22.736 1.248 -18.935 1.00 95.62 254 MET A CA 1
ATOM 1926 C C . MET A 1 254 ? 23.571 0.305 -18.063 1.00 95.62 254 MET A C 1
ATOM 1928 O O . MET A 1 254 ? 23.078 -0.693 -17.535 1.00 95.62 254 MET A O 1
ATOM 1932 N N . LEU A 1 255 ? 24.845 0.652 -17.873 1.00 95.56 255 LEU A N 1
ATOM 1933 C CA . LEU A 1 255 ? 25.740 -0.051 -16.952 1.00 95.56 255 LEU A CA 1
ATOM 1934 C C . LEU A 1 255 ? 25.473 0.356 -15.501 1.00 95.56 255 LEU A C 1
ATOM 1936 O O . LEU A 1 255 ? 25.074 1.484 -15.214 1.00 95.56 255 LEU A O 1
ATOM 1940 N N . ASN A 1 256 ? 25.741 -0.561 -14.575 1.00 96.94 256 ASN A N 1
ATOM 1941 C CA . ASN A 1 256 ? 25.639 -0.277 -13.150 1.00 96.94 256 ASN A CA 1
ATOM 1942 C C . ASN A 1 256 ? 26.648 0.790 -12.715 1.00 96.94 256 ASN A C 1
ATOM 1944 O O . ASN A 1 256 ? 27.763 0.880 -13.225 1.00 96.94 256 ASN A O 1
ATOM 1948 N N . TYR A 1 257 ? 26.273 1.568 -11.704 1.00 96.62 257 TYR A N 1
ATOM 1949 C CA . TYR A 1 257 ? 27.207 2.458 -11.038 1.00 96.62 257 TYR A CA 1
ATOM 1950 C C . TYR A 1 257 ? 28.200 1.644 -10.204 1.00 96.62 257 TYR A C 1
ATOM 1952 O O . TYR A 1 257 ? 27.850 0.624 -9.605 1.00 96.62 257 TYR A O 1
ATOM 1960 N N . ARG A 1 258 ? 29.425 2.162 -10.059 1.00 96.56 258 ARG A N 1
ATOM 1961 C CA . ARG A 1 258 ? 30.493 1.538 -9.258 1.00 96.56 258 ARG A CA 1
ATOM 1962 C C . ARG A 1 258 ? 30.051 1.168 -7.837 1.00 96.56 258 ARG A C 1
ATOM 1964 O O . ARG A 1 258 ? 30.533 0.194 -7.270 1.00 96.56 258 ARG A O 1
ATOM 1971 N N . SER A 1 259 ? 29.133 1.934 -7.244 1.00 95.81 259 SER A N 1
ATOM 1972 C CA . SER A 1 259 ? 28.591 1.627 -5.917 1.00 95.81 259 SER A CA 1
ATOM 1973 C C . SER A 1 259 ? 27.847 0.291 -5.879 1.00 95.81 259 SER A C 1
ATOM 1975 O O . SER A 1 259 ? 27.986 -0.432 -4.897 1.00 95.81 259 SER A O 1
ATOM 1977 N N . ALA A 1 260 ? 27.107 -0.072 -6.928 1.00 95.44 260 ALA A N 1
ATOM 1978 C CA . ALA A 1 260 ? 26.444 -1.369 -7.012 1.00 95.44 260 ALA A CA 1
ATOM 1979 C C . ALA A 1 260 ? 27.446 -2.508 -7.226 1.00 95.44 260 ALA A C 1
ATOM 1981 O O . ALA A 1 260 ? 27.339 -3.529 -6.555 1.00 95.44 260 ALA A O 1
ATOM 1982 N N . GLU A 1 261 ? 28.459 -2.312 -8.072 1.00 95.31 261 GLU A N 1
ATOM 1983 C CA . GLU A 1 261 ? 29.516 -3.310 -8.300 1.00 95.31 261 GLU A CA 1
ATOM 1984 C C . GLU A 1 261 ? 30.258 -3.660 -7.003 1.00 95.31 261 GLU A C 1
ATOM 1986 O O . GLU A 1 261 ? 30.438 -4.831 -6.678 1.00 95.31 261 GLU A O 1
ATOM 1991 N N . LEU A 1 262 ? 30.619 -2.644 -6.212 1.00 95.06 262 LEU A N 1
ATOM 1992 C CA . LEU A 1 262 ? 31.300 -2.825 -4.927 1.00 95.06 262 LEU A CA 1
ATOM 1993 C C . LEU A 1 262 ? 30.444 -3.539 -3.870 1.00 95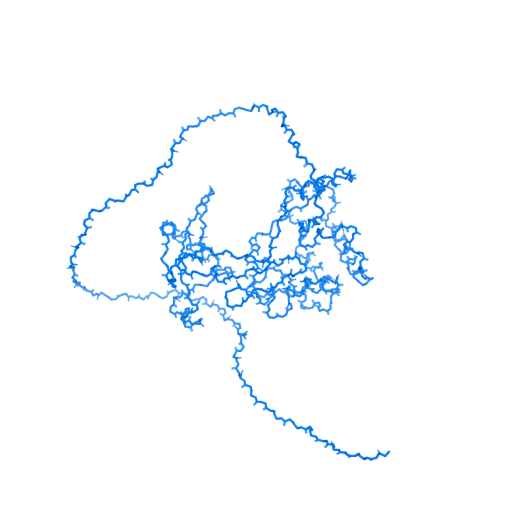.06 262 LEU A C 1
ATOM 1995 O O . LEU A 1 262 ? 30.989 -4.041 -2.892 1.00 95.06 262 LEU A O 1
ATOM 1999 N N . ASN A 1 263 ? 29.120 -3.572 -4.044 1.00 95.06 263 ASN A N 1
ATOM 2000 C CA . ASN A 1 263 ? 28.179 -4.180 -3.103 1.00 95.06 263 ASN A CA 1
ATOM 2001 C C . ASN A 1 263 ? 27.389 -5.348 -3.725 1.00 95.06 263 ASN A C 1
ATOM 2003 O O . ASN A 1 263 ? 26.334 -5.718 -3.205 1.00 95.06 263 ASN A O 1
ATOM 2007 N N . ALA A 1 264 ? 27.883 -5.930 -4.823 1.00 94.38 264 ALA A N 1
ATOM 2008 C CA . ALA A 1 264 ? 27.142 -6.889 -5.640 1.00 94.38 264 ALA A CA 1
ATOM 2009 C C . ALA A 1 264 ? 26.625 -8.101 -4.846 1.00 94.38 264 ALA A C 1
ATOM 2011 O O . ALA A 1 264 ? 25.460 -8.460 -4.983 1.00 94.38 264 ALA A O 1
ATOM 2012 N N . GLU A 1 265 ? 27.443 -8.683 -3.963 1.00 94.44 265 GLU A N 1
ATOM 2013 C CA . GLU A 1 265 ? 27.053 -9.859 -3.168 1.00 94.44 265 GLU A CA 1
ATOM 2014 C C . GLU A 1 265 ? 25.868 -9.571 -2.233 1.00 94.44 265 GLU A C 1
ATOM 2016 O O . GLU A 1 265 ? 24.928 -10.362 -2.139 1.00 94.44 265 GLU A O 1
ATOM 2021 N N . GLN A 1 266 ? 25.876 -8.414 -1.563 1.00 93.38 266 GLN A N 1
ATOM 2022 C CA . GLN A 1 266 ? 24.790 -8.016 -0.660 1.00 93.38 266 GLN A CA 1
ATOM 2023 C C . GLN A 1 266 ? 23.508 -7.694 -1.432 1.00 93.38 266 GLN A C 1
ATOM 2025 O O . GLN A 1 266 ? 22.408 -8.023 -0.984 1.00 93.38 266 GLN A O 1
ATOM 2030 N N . LEU A 1 267 ? 23.646 -7.069 -2.605 1.00 94.62 267 LEU A N 1
ATOM 2031 C CA . LEU A 1 267 ? 22.523 -6.795 -3.495 1.00 94.62 267 LEU A CA 1
ATOM 2032 C C . LEU A 1 267 ? 21.910 -8.085 -4.041 1.00 94.62 267 LEU A C 1
ATOM 2034 O O . LEU A 1 267 ? 20.690 -8.233 -4.007 1.00 94.62 267 LEU A O 1
ATOM 2038 N N . GLU A 1 268 ? 22.729 -9.041 -4.483 1.00 94.56 268 GLU A N 1
ATOM 2039 C CA . GLU A 1 268 ? 22.235 -10.327 -4.968 1.00 94.56 268 GLU A CA 1
ATOM 2040 C C . GLU A 1 268 ? 21.502 -11.089 -3.861 1.00 94.56 268 GLU A C 1
ATOM 2042 O O . GLU A 1 268 ? 20.384 -11.550 -4.086 1.00 94.56 268 GLU A O 1
ATOM 2047 N N . ALA A 1 269 ? 22.060 -11.157 -2.647 1.00 94.06 269 ALA A N 1
ATOM 2048 C CA . ALA A 1 269 ? 21.391 -11.793 -1.511 1.00 94.06 269 ALA A CA 1
ATOM 2049 C C . ALA A 1 269 ? 19.994 -11.197 -1.264 1.00 94.06 269 ALA A C 1
ATOM 2051 O O . ALA A 1 269 ? 19.017 -11.934 -1.099 1.00 94.06 269 ALA A O 1
ATOM 2052 N N . LYS A 1 270 ? 19.880 -9.865 -1.333 1.00 91.94 270 LYS A N 1
ATOM 2053 C CA . LYS A 1 270 ? 18.603 -9.161 -1.211 1.00 91.94 270 LYS A CA 1
ATOM 2054 C C . LYS A 1 270 ? 17.638 -9.491 -2.354 1.00 91.94 270 LYS A C 1
ATOM 2056 O O . LYS A 1 270 ? 16.462 -9.739 -2.103 1.00 91.94 270 LYS A O 1
ATOM 2061 N N . PHE A 1 271 ? 18.107 -9.538 -3.598 1.00 94.44 271 PHE A N 1
ATOM 2062 C CA . PHE A 1 271 ? 17.247 -9.894 -4.728 1.00 94.44 271 PHE A CA 1
ATOM 2063 C C . PHE A 1 271 ? 16.778 -11.346 -4.681 1.00 94.44 271 PHE A C 1
ATOM 2065 O O . PHE A 1 271 ? 15.658 -11.624 -5.091 1.00 94.44 271 PHE A O 1
ATOM 2072 N N . ARG A 1 272 ? 17.560 -12.266 -4.103 1.00 95.56 272 ARG A N 1
ATOM 2073 C CA . ARG A 1 272 ? 17.106 -13.642 -3.831 1.00 95.56 272 ARG A CA 1
ATOM 2074 C C . ARG A 1 272 ? 16.046 -13.713 -2.734 1.00 95.56 272 ARG A C 1
ATOM 2076 O O . ARG A 1 272 ? 15.211 -14.615 -2.737 1.00 95.56 272 ARG A O 1
ATOM 2083 N N . GLU A 1 273 ? 16.063 -12.808 -1.759 1.00 92.25 273 GLU A N 1
ATOM 2084 C CA . GLU A 1 273 ? 14.953 -12.664 -0.805 1.00 92.25 273 GLU A CA 1
ATOM 2085 C C . GLU A 1 273 ? 13.695 -12.146 -1.495 1.00 92.25 273 GLU A C 1
ATOM 2087 O O . GLU A 1 273 ? 12.626 -12.726 -1.318 1.00 92.25 273 GLU A O 1
ATOM 2092 N N . ASP A 1 274 ? 13.839 -11.112 -2.321 1.00 90.88 274 ASP A N 1
ATOM 2093 C CA . ASP A 1 274 ? 12.732 -10.523 -3.069 1.00 90.88 274 ASP A CA 1
ATOM 2094 C C . ASP A 1 274 ? 12.146 -11.515 -4.099 1.00 90.88 274 ASP A C 1
ATOM 2096 O O . ASP A 1 274 ? 10.929 -11.607 -4.233 1.00 90.88 274 ASP A O 1
ATOM 2100 N N . GLU A 1 275 ? 12.982 -12.336 -4.744 1.00 92.69 275 GLU A N 1
ATOM 2101 C CA . GLU A 1 275 ? 12.570 -13.446 -5.617 1.00 92.69 275 GLU A CA 1
ATOM 2102 C C . GLU A 1 275 ? 11.768 -14.506 -4.851 1.00 92.69 275 GLU A C 1
ATOM 2104 O O . GLU A 1 275 ? 10.674 -14.882 -5.268 1.00 92.69 275 GLU A O 1
ATOM 2109 N N . ARG A 1 276 ? 12.262 -14.956 -3.687 1.00 91.62 276 ARG A N 1
ATOM 2110 C CA . ARG A 1 276 ? 11.540 -15.920 -2.833 1.00 91.62 276 ARG A CA 1
ATOM 2111 C C . ARG A 1 276 ? 10.215 -15.370 -2.311 1.00 91.62 276 ARG A C 1
ATOM 2113 O O . ARG A 1 276 ? 9.303 -16.150 -2.054 1.00 91.62 276 ARG A O 1
ATOM 2120 N N . ALA A 1 277 ? 10.117 -14.053 -2.151 1.00 85.94 277 ALA A N 1
ATOM 2121 C CA . ALA A 1 277 ? 8.891 -13.364 -1.772 1.00 85.94 277 ALA A CA 1
ATOM 2122 C C . ALA A 1 277 ? 7.937 -13.117 -2.958 1.00 85.94 277 ALA A C 1
ATOM 2124 O O . ALA A 1 277 ? 6.864 -12.558 -2.753 1.00 85.94 277 ALA A O 1
ATOM 2125 N N . GLY A 1 278 ? 8.308 -13.507 -4.185 1.00 86.94 278 GLY A N 1
ATOM 2126 C CA . GLY A 1 278 ? 7.500 -13.282 -5.387 1.00 86.94 278 GLY A CA 1
ATOM 2127 C C . GLY A 1 278 ? 7.481 -11.827 -5.868 1.00 86.94 278 GLY A C 1
ATOM 2128 O O . GLY A 1 278 ? 6.640 -11.466 -6.682 1.00 86.94 278 GLY A O 1
ATOM 2129 N N . LEU A 1 279 ? 8.398 -10.990 -5.376 1.00 85.75 279 LEU A N 1
ATOM 2130 C CA . LEU A 1 279 ? 8.474 -9.557 -5.681 1.00 85.75 279 LEU A CA 1
ATOM 2131 C C . LEU A 1 279 ? 9.399 -9.261 -6.870 1.00 85.75 279 LEU A C 1
ATOM 2133 O O . LEU A 1 279 ? 9.410 -8.144 -7.384 1.00 85.75 279 LEU A O 1
ATOM 2137 N N . MET A 1 280 ? 10.212 -10.238 -7.278 1.00 90.88 280 MET A N 1
ATOM 2138 C CA . MET A 1 280 ? 11.122 -10.166 -8.422 1.00 90.88 280 MET A CA 1
ATOM 2139 C C . MET A 1 280 ? 11.203 -11.521 -9.126 1.00 90.88 280 MET A C 1
ATOM 2141 O O . MET A 1 280 ? 10.987 -12.563 -8.513 1.00 90.88 280 MET A O 1
ATOM 2145 N N . VAL A 1 281 ? 11.566 -11.511 -10.409 1.00 91.88 281 VAL A N 1
ATOM 2146 C CA . VAL A 1 281 ? 11.800 -12.727 -11.200 1.00 91.88 281 VAL A CA 1
ATOM 2147 C C . VAL A 1 281 ? 13.235 -12.718 -11.711 1.00 91.88 281 VAL A C 1
ATOM 2149 O O . VAL A 1 281 ? 13.653 -11.763 -12.367 1.00 91.88 281 VAL A O 1
ATOM 2152 N N . CYS A 1 282 ? 13.992 -13.784 -11.442 1.00 94.25 282 CYS A N 1
ATOM 2153 C CA . CYS A 1 282 ? 15.296 -13.982 -12.064 1.00 94.25 282 CYS A CA 1
ATOM 2154 C C . CYS A 1 282 ? 15.106 -14.488 -13.499 1.00 94.25 282 CYS A C 1
ATOM 2156 O O . CYS A 1 282 ? 14.472 -15.515 -13.737 1.00 94.25 282 CYS A O 1
ATOM 2158 N N . THR A 1 283 ? 15.649 -13.762 -14.473 1.00 95.19 283 THR A N 1
ATOM 2159 C CA . THR A 1 283 ? 15.597 -14.143 -15.886 1.00 95.19 283 THR A CA 1
ATOM 2160 C C . THR A 1 283 ? 16.826 -13.629 -16.628 1.00 95.19 283 THR A C 1
ATOM 2162 O O . THR A 1 283 ? 17.609 -12.842 -16.097 1.00 95.19 283 THR A O 1
ATOM 2165 N N . THR A 1 284 ? 17.002 -14.082 -17.865 1.00 95.12 284 THR A N 1
ATOM 2166 C CA . THR A 1 284 ? 18.023 -13.551 -18.773 1.00 95.12 284 THR A CA 1
ATOM 2167 C C . THR A 1 284 ? 17.421 -12.463 -19.652 1.00 95.12 284 THR A C 1
ATOM 2169 O O . THR A 1 284 ? 16.220 -12.467 -19.921 1.00 95.12 284 THR A O 1
ATOM 2172 N N . GLU A 1 285 ? 18.253 -11.558 -20.164 1.00 94.00 285 GLU A N 1
ATOM 2173 C CA . GLU A 1 285 ? 17.802 -10.540 -21.115 1.00 94.00 285 GLU A CA 1
ATOM 2174 C C . GLU A 1 285 ? 17.128 -11.165 -22.347 1.00 94.00 285 GLU A C 1
ATOM 2176 O O . GLU A 1 285 ? 16.069 -10.707 -22.772 1.00 94.00 285 GLU A O 1
ATOM 2181 N N . ALA A 1 286 ? 17.706 -12.235 -22.900 1.00 95.12 286 ALA A N 1
ATOM 2182 C CA . ALA A 1 286 ? 17.156 -12.918 -24.069 1.00 95.12 286 ALA A CA 1
ATOM 2183 C C . ALA A 1 286 ? 15.738 -13.447 -23.805 1.00 95.12 286 ALA A C 1
ATOM 2185 O O . ALA A 1 286 ? 14.837 -13.255 -24.624 1.00 95.12 286 ALA A O 1
ATOM 2186 N N . GLU A 1 287 ? 15.525 -14.059 -22.640 1.00 96.31 287 GLU A N 1
ATOM 2187 C CA . GLU A 1 287 ? 14.218 -14.580 -22.248 1.00 96.31 287 GLU A CA 1
ATOM 2188 C C . GLU A 1 287 ? 13.219 -13.455 -21.953 1.00 96.31 287 GLU A C 1
ATOM 2190 O O . GLU A 1 287 ? 12.081 -13.502 -22.419 1.00 96.31 287 GLU A O 1
ATOM 2195 N N . ALA A 1 288 ? 13.648 -12.390 -21.269 1.00 95.31 288 ALA A N 1
ATOM 2196 C CA . ALA A 1 288 ? 12.818 -11.209 -21.053 1.00 95.31 288 ALA A CA 1
ATOM 2197 C C . ALA A 1 288 ? 12.369 -10.589 -22.386 1.00 95.31 288 ALA A C 1
ATOM 2199 O O . ALA A 1 288 ? 11.189 -10.297 -22.566 1.00 95.31 288 ALA A O 1
ATOM 2200 N N . ARG A 1 289 ? 13.279 -10.439 -23.358 1.00 95.12 289 ARG A N 1
ATOM 2201 C CA . ARG A 1 289 ? 12.948 -9.906 -24.690 1.00 95.12 289 ARG A CA 1
ATOM 2202 C C . ARG A 1 289 ? 12.023 -10.837 -25.470 1.00 95.12 289 ARG A C 1
ATOM 2204 O O . ARG A 1 289 ? 11.189 -10.343 -26.227 1.00 95.12 289 ARG A O 1
ATOM 2211 N N . ARG A 1 290 ? 12.132 -12.156 -25.279 1.00 95.88 290 ARG A N 1
ATOM 2212 C CA . ARG A 1 290 ? 11.219 -13.144 -25.872 1.00 95.88 290 ARG A CA 1
ATOM 2213 C C . ARG A 1 290 ? 9.799 -13.019 -25.312 1.00 95.88 290 ARG A C 1
ATOM 2215 O O . ARG A 1 290 ? 8.848 -13.130 -26.078 1.00 95.88 290 ARG A O 1
ATOM 2222 N N . ILE A 1 291 ? 9.661 -12.803 -24.002 1.00 94.75 291 ILE A N 1
ATOM 2223 C CA . ILE A 1 291 ? 8.361 -12.720 -23.315 1.00 94.75 291 ILE A CA 1
ATOM 2224 C C . ILE A 1 291 ? 7.702 -11.349 -23.525 1.00 94.75 291 ILE A C 1
ATOM 2226 O O . ILE A 1 291 ? 6.529 -11.284 -23.884 1.00 94.75 291 ILE A O 1
ATOM 2230 N N . TYR A 1 292 ? 8.445 -10.260 -23.315 1.00 90.50 292 TYR A N 1
ATOM 2231 C CA . TYR A 1 292 ? 7.899 -8.896 -23.248 1.00 90.50 292 TYR A CA 1
ATOM 2232 C C . TYR A 1 292 ? 8.109 -8.073 -24.528 1.00 90.50 292 TYR A C 1
ATOM 2234 O O . TYR A 1 292 ? 7.556 -6.980 -24.670 1.00 90.50 292 TYR A O 1
ATOM 2242 N N . GLY A 1 293 ? 8.898 -8.590 -25.470 1.00 92.31 293 GLY A N 1
ATOM 2243 C CA . GLY A 1 293 ? 9.274 -7.901 -26.700 1.00 92.31 293 GLY A CA 1
ATOM 2244 C C . GLY A 1 293 ? 10.532 -7.044 -26.545 1.00 92.31 293 GLY A C 1
ATOM 2245 O O . GLY A 1 293 ? 10.803 -6.450 -25.501 1.00 92.31 293 GLY A O 1
ATOM 2246 N N . ALA A 1 294 ? 11.315 -6.954 -27.623 1.00 84.88 294 ALA A N 1
ATOM 2247 C CA . ALA A 1 294 ? 12.629 -6.312 -27.601 1.00 84.88 294 ALA A CA 1
ATOM 2248 C C . ALA A 1 294 ? 12.589 -4.820 -27.227 1.00 84.88 294 ALA A C 1
ATOM 2250 O O . ALA A 1 294 ? 13.524 -4.340 -26.597 1.00 84.88 294 ALA A O 1
ATOM 2251 N N . THR A 1 295 ? 11.524 -4.097 -27.578 1.00 84.81 295 THR A N 1
ATOM 2252 C CA . THR A 1 295 ? 11.381 -2.653 -27.316 1.00 84.81 295 THR A CA 1
ATOM 2253 C C . THR A 1 295 ? 10.857 -2.324 -25.920 1.00 84.81 295 THR A C 1
ATOM 2255 O O . THR A 1 295 ? 10.961 -1.177 -25.495 1.00 84.81 295 THR A O 1
ATOM 2258 N N . SER A 1 296 ? 10.275 -3.301 -25.222 1.00 86.75 296 SER A N 1
ATOM 2259 C CA . SER A 1 296 ? 9.677 -3.116 -23.892 1.00 86.75 296 SER A CA 1
ATOM 2260 C C . SER A 1 296 ? 10.672 -3.393 -22.764 1.00 86.75 296 SER A C 1
ATOM 2262 O O . SER A 1 296 ? 10.476 -2.936 -21.643 1.00 86.75 296 SER A O 1
ATOM 2264 N N . VAL A 1 297 ? 11.737 -4.148 -23.052 1.00 92.81 297 VAL A N 1
ATOM 2265 C CA . VAL A 1 297 ? 12.776 -4.490 -22.076 1.00 92.81 297 VAL A CA 1
ATOM 2266 C C . VAL A 1 297 ? 13.831 -3.391 -22.028 1.00 92.81 297 VAL A C 1
ATOM 2268 O O . VAL A 1 297 ? 14.552 -3.169 -23.005 1.00 92.81 297 VAL A O 1
ATOM 2271 N N . LEU A 1 298 ? 13.926 -2.748 -20.864 1.00 93.12 298 LEU A N 1
ATOM 2272 C CA . LEU A 1 298 ? 14.911 -1.723 -20.527 1.00 93.12 298 LEU A CA 1
ATOM 2273 C C . LEU A 1 298 ? 15.817 -2.249 -19.408 1.00 93.12 298 LEU A C 1
ATOM 2275 O O . LEU A 1 298 ? 15.323 -2.816 -18.432 1.00 93.12 298 LEU A O 1
ATOM 2279 N N . ILE A 1 299 ? 17.128 -2.050 -19.538 1.00 94.75 299 ILE A N 1
ATOM 2280 C CA . ILE A 1 299 ? 18.113 -2.435 -18.520 1.00 94.75 299 ILE A CA 1
ATOM 2281 C C . ILE A 1 299 ? 18.599 -1.158 -17.844 1.00 94.75 299 ILE A C 1
ATOM 2283 O O . ILE A 1 299 ? 19.451 -0.446 -18.366 1.00 94.75 299 ILE A O 1
ATOM 2287 N N . ALA A 1 300 ? 17.998 -0.842 -16.699 1.00 95.19 300 ALA A N 1
ATOM 2288 C CA . ALA A 1 300 ? 18.340 0.344 -15.929 1.00 95.19 300 ALA A CA 1
ATOM 2289 C C . ALA A 1 300 ? 19.621 0.161 -15.114 1.00 95.19 300 ALA A C 1
ATOM 2291 O O . ALA A 1 300 ? 19.845 -0.902 -14.531 1.00 95.19 300 ALA A O 1
ATOM 2292 N N . ALA A 1 301 ? 20.413 1.232 -15.017 1.00 95.94 301 ALA A N 1
ATOM 2293 C CA . ALA A 1 301 ? 21.576 1.269 -14.146 1.00 95.94 301 ALA A CA 1
ATOM 2294 C C . ALA A 1 301 ? 21.149 1.077 -12.690 1.00 95.94 301 ALA A C 1
ATOM 2296 O O . ALA A 1 301 ? 20.121 1.597 -12.243 1.00 95.94 301 ALA A O 1
ATOM 2297 N N . MET A 1 302 ? 21.971 0.365 -11.929 1.00 96.50 302 MET A N 1
ATOM 2298 C CA . MET A 1 302 ? 21.787 0.212 -10.496 1.00 96.50 302 MET A CA 1
ATOM 2299 C C . MET A 1 302 ? 22.864 0.952 -9.715 1.00 96.50 302 MET A C 1
ATOM 2301 O O . MET A 1 302 ? 24.050 0.875 -10.032 1.00 96.50 302 MET A O 1
ATOM 2305 N N . GLY A 1 303 ? 22.449 1.639 -8.656 1.00 96.50 303 GLY A N 1
ATOM 2306 C CA . GLY A 1 303 ? 23.317 2.143 -7.599 1.00 96.50 303 GLY A CA 1
ATOM 2307 C C . GLY A 1 303 ? 23.070 1.419 -6.278 1.00 96.50 303 GLY A C 1
ATOM 2308 O O . GLY A 1 303 ? 22.068 0.725 -6.104 1.00 96.50 303 GLY A O 1
ATOM 2309 N N . ALA A 1 304 ? 23.975 1.617 -5.324 1.00 95.88 304 ALA A N 1
ATOM 2310 C CA . ALA A 1 304 ? 23.832 1.119 -3.961 1.00 95.88 304 ALA A CA 1
ATOM 2311 C C . ALA A 1 304 ? 24.038 2.234 -2.934 1.00 95.88 304 ALA A C 1
ATOM 2313 O O . ALA A 1 304 ? 24.936 3.064 -3.087 1.00 95.88 304 ALA A O 1
ATOM 2314 N N . VAL A 1 305 ? 23.234 2.218 -1.868 1.00 94.31 305 VAL A N 1
ATOM 2315 C CA . VAL A 1 305 ? 23.405 3.086 -0.694 1.00 94.31 305 VAL A CA 1
ATOM 2316 C C . VAL A 1 305 ? 23.474 2.237 0.564 1.00 94.31 305 VAL A C 1
ATOM 2318 O O . VAL A 1 305 ? 22.546 1.485 0.865 1.00 94.31 305 VAL A O 1
ATOM 2321 N N . THR A 1 306 ? 24.551 2.392 1.324 1.00 91.12 306 THR A N 1
ATOM 2322 C CA . THR A 1 306 ? 24.722 1.750 2.629 1.00 91.12 306 THR A CA 1
ATOM 2323 C C . THR A 1 306 ? 24.075 2.609 3.711 1.00 91.12 306 THR A C 1
ATOM 2325 O O . THR A 1 306 ? 24.352 3.803 3.826 1.00 91.12 306 THR A O 1
ATOM 2328 N N . LYS A 1 307 ? 23.193 2.018 4.515 1.00 87.50 307 LYS A N 1
ATOM 2329 C CA . LYS A 1 307 ? 22.630 2.679 5.696 1.00 87.50 307 LYS A CA 1
ATOM 2330 C C . LYS A 1 307 ? 23.645 2.737 6.835 1.00 87.50 307 LYS A C 1
ATOM 2332 O O . LYS A 1 307 ? 24.565 1.930 6.900 1.00 87.50 307 LYS A O 1
ATOM 2337 N N . ALA A 1 308 ? 23.361 3.574 7.834 1.00 85.25 308 ALA A N 1
ATOM 2338 C CA . ALA A 1 308 ? 24.073 3.560 9.114 1.00 85.25 308 ALA A CA 1
ATOM 2339 C C . ALA A 1 308 ? 24.025 2.193 9.835 1.00 85.25 308 ALA A C 1
ATOM 2341 O O . ALA A 1 308 ? 24.927 1.883 10.603 1.00 85.25 308 ALA A O 1
ATOM 2342 N N . SER A 1 309 ? 23.008 1.359 9.572 1.00 83.69 309 SER A N 1
ATOM 2343 C CA . SER A 1 309 ? 22.920 -0.014 10.097 1.00 83.69 309 SER A CA 1
ATOM 2344 C C . SER A 1 309 ? 23.857 -1.013 9.405 1.00 83.69 309 SER A C 1
ATOM 2346 O O . SER A 1 309 ? 23.944 -2.151 9.849 1.00 83.69 309 SER A O 1
ATOM 2348 N N . GLY A 1 310 ? 24.523 -0.617 8.315 1.00 83.56 310 GLY A N 1
ATOM 2349 C CA . GLY A 1 310 ? 25.311 -1.499 7.453 1.00 83.56 310 GLY A CA 1
ATOM 2350 C C . GLY A 1 310 ? 24.515 -2.124 6.303 1.00 83.56 310 GLY A C 1
ATOM 2351 O O . GLY A 1 310 ? 25.126 -2.576 5.341 1.00 83.56 310 GLY A O 1
ATOM 2352 N N . ASP A 1 311 ? 23.175 -2.093 6.340 1.00 87.25 311 ASP A N 1
ATOM 2353 C CA . ASP A 1 311 ? 22.358 -2.650 5.254 1.00 87.25 311 ASP A CA 1
ATOM 2354 C C . ASP A 1 311 ? 22.563 -1.876 3.948 1.00 87.25 311 ASP A C 1
ATOM 2356 O O . ASP A 1 311 ? 22.443 -0.645 3.919 1.00 87.25 311 ASP A O 1
ATOM 2360 N N . VAL A 1 312 ? 22.730 -2.598 2.843 1.00 91.75 312 VAL A N 1
ATOM 2361 C CA . VAL A 1 312 ? 22.773 -2.013 1.501 1.00 91.75 312 VAL A CA 1
ATOM 2362 C C . VAL A 1 312 ? 21.374 -1.965 0.880 1.00 91.75 312 VAL A C 1
ATOM 2364 O O . VAL A 1 312 ? 20.614 -2.935 0.904 1.00 91.75 312 VAL A O 1
ATOM 2367 N N . ARG A 1 313 ? 21.018 -0.812 0.304 1.00 91.31 313 ARG A N 1
ATOM 2368 C CA . ARG A 1 313 ? 19.789 -0.607 -0.471 1.00 91.31 313 ARG A CA 1
ATOM 2369 C C . ARG A 1 313 ? 20.095 -0.462 -1.966 1.00 91.31 313 ARG A C 1
ATOM 2371 O O . ARG A 1 313 ? 20.921 0.388 -2.305 1.00 91.31 313 ARG A O 1
ATOM 2378 N N . PRO A 1 314 ? 19.407 -1.217 -2.843 1.00 93.44 314 PRO A N 1
ATOM 2379 C CA . PRO A 1 314 ? 19.461 -0.992 -4.281 1.00 93.44 314 PRO A CA 1
ATOM 2380 C C . PRO A 1 314 ? 18.744 0.308 -4.649 1.00 93.44 314 PRO A C 1
ATOM 2382 O O . PRO A 1 314 ? 17.713 0.650 -4.065 1.00 93.44 314 PRO A O 1
ATOM 2385 N N . LEU A 1 315 ? 19.276 1.002 -5.650 1.00 93.94 315 LEU A N 1
ATOM 2386 C CA . LEU A 1 315 ? 18.639 2.119 -6.338 1.00 93.94 315 LEU A CA 1
ATOM 2387 C C . LEU A 1 315 ? 18.583 1.795 -7.828 1.00 93.94 315 LEU A C 1
ATOM 2389 O O . LEU A 1 315 ? 19.626 1.702 -8.467 1.00 93.94 315 LEU A O 1
ATOM 2393 N N . HIS A 1 316 ? 17.382 1.632 -8.375 1.00 93.62 316 HIS A N 1
ATOM 2394 C CA . HIS A 1 316 ? 17.190 1.469 -9.815 1.00 93.62 316 HIS A CA 1
ATOM 2395 C C . HIS A 1 316 ? 17.023 2.841 -10.463 1.00 93.62 316 HIS A C 1
ATOM 2397 O O . HIS A 1 316 ? 16.091 3.580 -10.136 1.00 93.62 316 HIS A O 1
ATOM 2403 N N . ASP A 1 317 ? 17.918 3.186 -11.381 1.00 94.56 317 ASP A N 1
ATOM 2404 C CA . ASP A 1 317 ? 17.871 4.457 -12.088 1.00 94.56 317 ASP A CA 1
ATOM 2405 C C . ASP A 1 317 ? 17.024 4.339 -13.358 1.00 94.56 317 ASP A C 1
ATOM 2407 O O . ASP A 1 317 ? 17.509 4.077 -14.456 1.00 94.56 317 ASP A O 1
ATOM 2411 N N . GLY A 1 318 ? 15.718 4.547 -13.197 1.00 93.75 318 GLY A N 1
ATOM 2412 C CA . GLY A 1 318 ? 14.785 4.667 -14.317 1.00 93.75 318 GLY A CA 1
ATOM 2413 C C . GLY A 1 318 ? 14.860 6.015 -15.044 1.00 93.75 318 GLY A C 1
ATOM 2414 O O . GLY A 1 318 ? 13.976 6.312 -15.845 1.00 93.75 318 GLY A O 1
ATOM 2415 N N . THR A 1 319 ? 15.838 6.873 -14.748 1.00 93.38 319 THR A N 1
ATOM 2416 C CA . THR A 1 319 ? 15.897 8.241 -15.273 1.00 93.38 319 THR A CA 1
ATOM 2417 C C . THR A 1 319 ? 17.022 8.399 -16.287 1.00 93.38 319 THR A C 1
ATOM 2419 O O . THR A 1 319 ? 16.732 8.623 -17.461 1.00 93.38 319 THR A O 1
ATOM 2422 N N . HIS A 1 320 ? 18.278 8.275 -15.853 1.00 94.06 320 HIS A N 1
ATOM 2423 C CA . HIS A 1 320 ? 19.440 8.580 -16.685 1.00 94.06 320 HIS A CA 1
ATOM 2424 C C . HIS A 1 320 ? 19.597 7.556 -17.820 1.00 94.06 320 HIS A C 1
ATOM 2426 O O . HIS A 1 320 ? 19.617 6.349 -17.575 1.00 94.06 320 HIS A O 1
ATOM 2432 N N . GLY A 1 321 ? 19.659 8.032 -19.068 1.00 92.88 321 GLY A N 1
ATOM 2433 C CA . GLY A 1 321 ? 19.704 7.204 -20.284 1.00 92.88 321 GLY A CA 1
ATOM 2434 C C . GLY A 1 321 ? 18.365 6.527 -20.607 1.00 92.88 321 GLY A C 1
ATOM 2435 O O . GLY A 1 321 ? 17.777 6.745 -21.664 1.00 92.88 321 GLY A O 1
ATOM 2436 N N . ILE A 1 322 ? 17.802 5.783 -19.656 1.00 93.00 322 ILE A N 1
ATOM 2437 C CA . ILE A 1 322 ? 16.580 4.985 -19.834 1.00 93.00 322 ILE A CA 1
ATOM 2438 C C . ILE A 1 322 ? 15.333 5.851 -20.031 1.00 93.00 322 ILE A C 1
ATOM 2440 O O . ILE A 1 322 ? 14.406 5.467 -20.750 1.00 93.00 322 ILE A O 1
ATOM 2444 N N . ASN A 1 323 ? 15.280 7.028 -19.401 1.00 91.06 323 ASN A N 1
ATOM 2445 C CA . ASN A 1 323 ? 14.172 7.975 -19.512 1.00 91.06 323 ASN A CA 1
ATOM 2446 C C . ASN A 1 323 ? 12.778 7.393 -19.149 1.00 91.06 323 ASN A C 1
ATOM 2448 O O . ASN A 1 323 ? 11.760 7.964 -19.543 1.00 91.06 323 ASN A O 1
ATOM 2452 N N . LEU A 1 324 ? 12.691 6.291 -18.389 1.00 91.44 324 LEU A N 1
ATOM 2453 C CA . LEU A 1 324 ? 11.427 5.669 -17.954 1.00 91.44 324 LEU A CA 1
ATOM 2454 C C . LEU A 1 324 ? 10.596 6.645 -17.113 1.00 91.44 324 LEU A C 1
ATOM 2456 O O . LEU A 1 324 ? 9.446 6.945 -17.442 1.00 91.44 324 LEU A O 1
ATOM 2460 N N . ASN A 1 325 ? 11.221 7.230 -16.092 1.00 92.25 325 ASN A N 1
ATOM 2461 C CA . ASN A 1 325 ? 10.577 8.166 -15.171 1.00 92.25 325 ASN A CA 1
ATOM 2462 C C . ASN A 1 325 ? 10.115 9.459 -15.861 1.00 92.25 325 ASN A C 1
ATOM 2464 O O . ASN A 1 325 ? 9.157 10.087 -15.421 1.00 92.25 325 ASN A O 1
ATOM 2468 N N . ASN A 1 326 ? 10.757 9.845 -16.969 1.00 90.19 326 ASN A N 1
ATOM 2469 C CA . ASN A 1 326 ? 10.351 10.997 -17.776 1.00 90.19 326 ASN A CA 1
ATOM 2470 C C . ASN A 1 326 ? 9.035 10.762 -18.535 1.00 90.19 326 ASN A C 1
ATOM 2472 O O . ASN A 1 326 ? 8.348 11.727 -18.883 1.00 90.19 326 ASN A O 1
ATOM 2476 N N . LYS A 1 327 ? 8.696 9.502 -18.836 1.00 88.62 327 LYS A N 1
ATOM 2477 C CA . LYS A 1 327 ? 7.482 9.157 -19.590 1.00 88.62 327 LYS A CA 1
ATOM 2478 C C . LYS A 1 327 ? 6.281 8.910 -18.680 1.00 88.62 327 LYS A C 1
ATOM 2480 O O . LYS A 1 327 ? 5.157 9.155 -19.113 1.00 88.62 327 LYS A O 1
ATOM 2485 N N . ILE A 1 328 ? 6.513 8.525 -17.424 1.00 91.25 328 ILE A N 1
ATOM 2486 C CA . ILE A 1 328 ? 5.452 8.376 -16.425 1.00 91.25 328 ILE A CA 1
ATOM 2487 C C . ILE A 1 328 ? 4.884 9.751 -16.060 1.00 91.25 328 ILE A C 1
ATOM 2489 O O . ILE A 1 328 ? 5.593 10.647 -15.601 1.00 91.25 328 ILE A O 1
ATOM 2493 N N . LYS A 1 329 ? 3.572 9.925 -16.249 1.00 88.50 329 LYS A N 1
ATOM 2494 C CA . LYS A 1 329 ? 2.863 11.169 -15.922 1.00 88.50 329 LYS A CA 1
ATOM 2495 C C . LYS A 1 329 ? 1.860 10.942 -14.803 1.00 88.50 329 LYS A C 1
ATOM 2497 O O . LYS A 1 329 ? 0.757 10.464 -15.042 1.00 88.50 329 LYS A O 1
ATOM 2502 N N . ILE A 1 330 ? 2.219 11.379 -13.599 1.00 90.06 330 ILE A N 1
ATOM 2503 C CA . ILE A 1 330 ? 1.283 11.472 -12.474 1.00 90.06 330 ILE A CA 1
ATOM 2504 C C . ILE A 1 330 ? 0.446 12.734 -12.666 1.00 90.06 330 ILE A C 1
ATOM 2506 O O . ILE A 1 330 ? 0.962 13.853 -12.598 1.00 90.06 330 ILE A O 1
ATOM 2510 N N . LEU A 1 331 ? -0.831 12.544 -12.975 1.00 90.75 331 LEU A N 1
ATOM 2511 C CA . LEU A 1 331 ? -1.739 13.629 -13.333 1.00 90.75 331 LEU A CA 1
ATOM 2512 C C . LEU A 1 331 ? -2.406 14.284 -12.107 1.00 90.75 331 LEU A C 1
ATOM 2514 O O . LEU A 1 331 ? -2.921 15.400 -12.223 1.00 90.75 331 LEU A O 1
ATOM 2518 N N . ASP A 1 332 ? -2.386 13.614 -10.955 1.00 91.19 332 ASP A N 1
ATOM 2519 C CA . ASP A 1 332 ? -2.788 14.159 -9.658 1.00 91.19 332 ASP A CA 1
ATOM 2520 C C . ASP A 1 332 ? -1.657 14.975 -9.021 1.00 91.19 332 ASP A C 1
ATOM 2522 O O . ASP A 1 332 ? -0.475 14.626 -9.098 1.00 91.19 332 ASP A O 1
ATOM 2526 N N . LYS A 1 333 ? -2.013 16.103 -8.402 1.00 89.06 333 LYS A N 1
ATOM 2527 C CA . LYS A 1 333 ? -1.097 16.895 -7.579 1.00 89.06 333 LYS A CA 1
ATOM 2528 C C . LYS A 1 333 ? -1.250 16.427 -6.136 1.00 89.06 333 LYS A C 1
ATOM 2530 O O . LYS A 1 333 ? -2.201 16.817 -5.468 1.00 89.06 333 LYS A O 1
ATOM 2535 N N . LEU A 1 334 ? -0.296 15.623 -5.665 1.00 84.38 334 LEU A N 1
ATOM 2536 C CA . LEU A 1 334 ? -0.235 15.250 -4.255 1.00 84.38 334 LEU A CA 1
ATOM 2537 C C . LEU A 1 334 ? -0.023 16.512 -3.412 1.00 84.38 334 LEU A C 1
ATOM 2539 O O . LEU A 1 334 ? 0.900 17.292 -3.665 1.00 84.38 334 LEU A O 1
ATOM 2543 N N . GLN A 1 335 ? -0.888 16.692 -2.424 1.00 77.00 335 GLN A N 1
ATOM 2544 C CA . GLN A 1 335 ? -0.741 17.686 -1.371 1.00 77.00 335 GLN A CA 1
ATOM 2545 C C . GLN A 1 335 ? -0.333 16.950 -0.102 1.00 77.00 335 GLN A C 1
ATOM 2547 O O . GLN A 1 335 ? -0.873 15.892 0.209 1.00 77.00 335 GLN A O 1
ATOM 2552 N N . VAL A 1 336 ? 0.663 17.488 0.589 1.00 72.69 336 VAL A N 1
ATOM 2553 C CA . VAL A 1 336 ? 1.099 16.995 1.894 1.00 72.69 336 VAL A CA 1
ATOM 2554 C C . VAL A 1 336 ? 0.819 18.093 2.914 1.00 72.69 336 VAL A C 1
ATOM 2556 O O . VAL A 1 336 ? 1.018 19.259 2.560 1.00 72.69 336 VAL A O 1
ATOM 2559 N N . PRO A 1 337 ? 0.381 17.749 4.139 1.00 71.81 337 PRO A N 1
ATOM 2560 C CA . PRO A 1 337 ? 0.129 18.742 5.175 1.00 71.81 337 PRO A CA 1
ATOM 2561 C C . PRO A 1 337 ? 1.337 19.658 5.388 1.00 71.81 337 PRO A C 1
ATOM 2563 O O . PRO A 1 337 ? 2.470 19.191 5.550 1.00 71.81 337 PRO A O 1
ATOM 2566 N N . GLY A 1 338 ? 1.089 20.962 5.362 1.00 77.19 338 GLY A N 1
ATOM 2567 C CA . GLY A 1 338 ? 2.061 22.011 5.621 1.00 77.19 338 GLY A CA 1
ATOM 2568 C C . GLY A 1 338 ? 2.052 22.491 7.078 1.00 77.19 338 GLY A C 1
ATOM 2569 O O . GLY A 1 338 ? 1.307 21.985 7.920 1.00 77.19 338 GLY A O 1
ATOM 2570 N N . PRO A 1 339 ? 2.886 23.492 7.408 1.00 80.25 339 PRO A N 1
ATOM 2571 C CA . PRO A 1 339 ? 2.928 24.080 8.747 1.00 80.25 339 PRO A CA 1
ATOM 2572 C C . PRO A 1 339 ? 1.585 24.648 9.228 1.00 80.25 339 PRO A C 1
ATOM 2574 O O . PRO A 1 339 ? 1.277 24.539 10.411 1.00 80.25 339 PRO A O 1
ATOM 2577 N N . GLU A 1 340 ? 0.787 25.225 8.329 1.00 78.31 340 GLU A N 1
ATOM 2578 C CA . GLU A 1 340 ? -0.530 25.797 8.646 1.00 78.31 340 GLU A CA 1
ATOM 2579 C C . GLU A 1 340 ? -1.532 24.713 9.055 1.00 78.31 340 GLU A C 1
ATOM 2581 O O . GLU A 1 340 ? -2.203 24.847 10.078 1.00 78.31 340 GLU A O 1
ATOM 2586 N N . ASP A 1 341 ? -1.543 23.579 8.348 1.00 77.00 341 ASP A N 1
ATOM 2587 C CA . ASP A 1 341 ? -2.371 22.425 8.710 1.00 77.00 341 ASP A CA 1
ATOM 2588 C C . ASP A 1 341 ? -2.026 21.906 10.112 1.00 77.00 341 ASP A C 1
ATOM 2590 O O . ASP A 1 341 ? -2.905 21.581 10.913 1.00 77.00 341 ASP A O 1
ATOM 2594 N N . LEU A 1 342 ? -0.731 21.864 10.446 1.00 77.81 342 LEU A N 1
ATOM 2595 C CA . LEU A 1 342 ? -0.268 21.462 11.774 1.00 77.81 342 LEU A CA 1
ATOM 2596 C C . LEU A 1 342 ? -0.699 22.455 12.864 1.00 77.81 342 LEU A C 1
ATOM 2598 O O . LEU A 1 342 ? -1.056 22.027 13.965 1.00 77.81 342 LEU A O 1
ATOM 2602 N N . GLN A 1 343 ? -0.682 23.760 12.576 1.00 79.00 343 GLN A N 1
ATOM 2603 C CA . GLN A 1 343 ? -1.161 24.788 13.505 1.00 79.00 343 GLN A CA 1
ATOM 2604 C C . GLN A 1 343 ? -2.663 24.663 13.752 1.00 79.00 343 GLN A C 1
ATOM 2606 O O . GLN A 1 343 ? -3.091 24.707 14.906 1.00 79.00 343 GLN A O 1
ATOM 2611 N N . GLU A 1 344 ? -3.455 24.449 12.704 1.00 80.38 344 GLU A N 1
ATOM 2612 C CA . GLU A 1 344 ? -4.901 24.265 12.824 1.00 80.38 344 GLU A CA 1
ATOM 2613 C C . GLU A 1 344 ? -5.234 23.022 13.662 1.00 80.38 344 GLU A C 1
ATOM 2615 O O . GLU A 1 344 ? -6.046 23.079 14.590 1.00 80.38 344 GLU A O 1
ATOM 2620 N N . VAL A 1 345 ? -4.553 21.898 13.413 1.00 76.75 345 VAL A N 1
ATOM 2621 C CA . VAL A 1 345 ? -4.707 20.680 14.225 1.00 76.75 345 VAL A CA 1
ATOM 2622 C C . VAL A 1 345 ? -4.362 20.950 15.693 1.00 76.75 345 VAL A C 1
ATOM 2624 O O . VAL A 1 345 ? -5.126 20.567 16.583 1.00 76.75 345 VAL A O 1
ATOM 2627 N N . ALA A 1 346 ? -3.248 21.633 15.970 1.00 77.69 346 ALA A N 1
ATOM 2628 C CA . ALA A 1 346 ? -2.837 21.957 17.336 1.00 77.69 346 ALA A CA 1
ATOM 2629 C C . ALA A 1 346 ? -3.838 22.886 18.047 1.00 77.69 346 ALA A C 1
ATOM 2631 O O . ALA A 1 346 ? -4.173 22.658 19.215 1.00 77.69 346 ALA A O 1
ATOM 2632 N N . SER A 1 347 ? -4.351 23.897 17.342 1.00 80.75 347 SER A N 1
ATOM 2633 C CA . SER A 1 347 ? -5.375 24.817 17.846 1.00 80.75 347 SER A CA 1
ATOM 2634 C C . SER A 1 347 ? -6.659 24.073 18.207 1.00 80.75 347 SER A C 1
ATOM 2636 O O . SER A 1 347 ? -7.153 24.224 19.324 1.00 80.75 347 SER A O 1
ATOM 2638 N N . ARG A 1 348 ? -7.135 23.166 17.346 1.00 76.94 348 ARG A N 1
ATOM 2639 C CA . ARG A 1 348 ? -8.330 22.345 17.614 1.00 76.94 348 ARG A CA 1
ATOM 2640 C C . ARG A 1 348 ? -8.171 21.435 18.823 1.00 76.94 348 ARG A C 1
ATOM 2642 O O . ARG A 1 348 ? -9.073 21.339 19.655 1.00 76.94 348 ARG A O 1
ATOM 2649 N N . VAL A 1 349 ? -7.018 20.779 18.951 1.00 78.25 349 VAL A N 1
ATOM 2650 C CA . VAL A 1 349 ? -6.713 19.955 20.129 1.00 78.25 349 VAL A CA 1
ATOM 2651 C C . VAL A 1 349 ? -6.776 20.815 21.394 1.00 78.25 349 VAL A C 1
ATOM 2653 O O . VAL A 1 349 ? -7.425 20.432 22.368 1.00 78.25 349 VAL A O 1
ATOM 2656 N N . LYS A 1 350 ? -6.186 22.016 21.364 1.00 80.44 350 LYS A N 1
ATOM 2657 C CA . LYS A 1 350 ? -6.214 22.960 22.489 1.00 80.44 350 LYS A CA 1
ATOM 2658 C C . LYS A 1 350 ? -7.633 23.432 22.829 1.00 80.44 350 LYS A C 1
ATOM 2660 O O . LYS A 1 350 ? -7.969 23.514 24.011 1.00 80.44 350 LYS A O 1
ATOM 2665 N N . GLU A 1 351 ? -8.459 23.721 21.827 1.00 83.50 351 GLU A N 1
ATOM 2666 C CA . GLU A 1 351 ? -9.856 24.141 22.000 1.00 83.50 351 GLU A CA 1
ATOM 2667 C C . GLU A 1 351 ? -10.732 23.046 22.607 1.00 83.50 351 GLU A C 1
ATOM 2669 O O . GLU A 1 351 ? -11.514 23.323 23.519 1.00 83.50 351 GLU A O 1
ATOM 2674 N N . SER A 1 352 ? -10.570 21.802 22.145 1.00 80.25 352 SER A N 1
ATOM 2675 C CA . SER A 1 352 ? -11.351 20.657 22.629 1.00 80.25 352 SER A CA 1
ATOM 2676 C C . SER A 1 352 ? -11.149 20.392 24.125 1.00 80.25 352 SER A C 1
ATOM 2678 O O . SER A 1 352 ? -12.043 19.873 24.790 1.00 80.25 352 SER A O 1
ATOM 2680 N N . LYS A 1 353 ? -9.976 20.767 24.666 1.00 79.81 353 LYS A N 1
ATOM 2681 C CA . LYS A 1 353 ? -9.500 20.407 26.016 1.00 79.81 353 LYS A CA 1
ATOM 2682 C C . LYS A 1 353 ? -9.465 18.894 26.267 1.00 79.81 353 LYS A C 1
ATOM 2684 O O . LYS A 1 353 ? -9.333 18.468 27.416 1.00 79.81 353 LYS A O 1
ATOM 2689 N N . GLU A 1 354 ? -9.575 18.087 25.219 1.00 75.81 354 GLU A N 1
ATOM 2690 C CA . GLU A 1 354 ? -9.439 16.643 25.297 1.00 75.81 354 GLU A CA 1
ATOM 2691 C C . GLU A 1 354 ? -7.956 16.269 25.294 1.00 75.81 354 GLU A C 1
ATOM 2693 O O . GLU A 1 354 ? -7.115 16.963 24.722 1.00 75.81 354 GLU A O 1
ATOM 2698 N N . ALA A 1 355 ? -7.618 15.161 25.953 1.00 71.88 355 ALA A N 1
ATOM 2699 C CA . ALA A 1 355 ? -6.292 14.579 25.825 1.00 71.88 355 ALA A CA 1
ATOM 2700 C C . ALA A 1 355 ? -6.265 13.747 24.532 1.00 71.88 355 ALA A C 1
ATOM 2702 O O . ALA A 1 355 ? -6.922 12.701 24.494 1.00 71.88 355 ALA A O 1
ATOM 2703 N N . PRO A 1 356 ? -5.543 14.168 23.476 1.00 69.25 356 PRO A N 1
ATOM 2704 C CA . PRO A 1 356 ? -5.486 13.392 22.249 1.00 69.25 356 PRO A CA 1
ATOM 2705 C C . PRO A 1 356 ? -4.750 12.078 22.523 1.00 69.25 356 PRO A C 1
ATOM 2707 O O . PRO A 1 356 ? -3.615 12.064 23.001 1.00 69.25 356 PRO A O 1
ATOM 2710 N N . PHE A 1 357 ? -5.400 10.963 22.209 1.00 68.62 357 PHE A N 1
ATOM 2711 C CA . PHE A 1 357 ? -4.762 9.656 22.146 1.00 68.62 357 PHE A CA 1
ATOM 2712 C C . PHE A 1 357 ? -4.628 9.274 20.674 1.00 68.62 357 PHE A C 1
ATOM 2714 O O . PHE A 1 357 ? -5.634 9.100 19.989 1.00 68.62 357 PHE A O 1
ATOM 2721 N N . ALA A 1 358 ? -3.393 9.166 20.186 1.00 69.50 358 ALA A N 1
ATOM 2722 C CA . ALA A 1 358 ? -3.108 8.777 18.811 1.00 69.50 358 ALA A CA 1
ATOM 2723 C C . ALA A 1 358 ? -2.470 7.388 18.779 1.00 69.50 358 ALA A C 1
ATOM 2725 O O . ALA A 1 358 ? -1.532 7.102 19.525 1.00 69.50 358 ALA A O 1
ATOM 2726 N N . LEU A 1 359 ? -2.973 6.537 17.887 1.00 64.06 359 LEU A N 1
ATOM 2727 C CA . LEU A 1 359 ? -2.329 5.284 17.526 1.00 64.06 359 LEU A CA 1
ATOM 2728 C C . LEU A 1 359 ? -1.668 5.476 16.163 1.00 64.06 359 LEU A C 1
ATOM 2730 O O . LEU A 1 359 ? -2.353 5.733 15.176 1.00 64.06 359 LEU A O 1
ATOM 2734 N N . CYS A 1 360 ? -0.349 5.334 16.114 1.00 71.94 360 CYS A N 1
ATOM 2735 C CA . CYS A 1 360 ? 0.398 5.353 14.863 1.00 71.94 360 CYS A CA 1
ATOM 2736 C C . CYS A 1 360 ? 0.736 3.916 14.466 1.00 71.94 360 CYS A C 1
ATOM 2738 O O . CYS A 1 360 ? 1.290 3.164 15.270 1.00 71.94 360 CYS A O 1
ATOM 2740 N N . ALA A 1 361 ? 0.42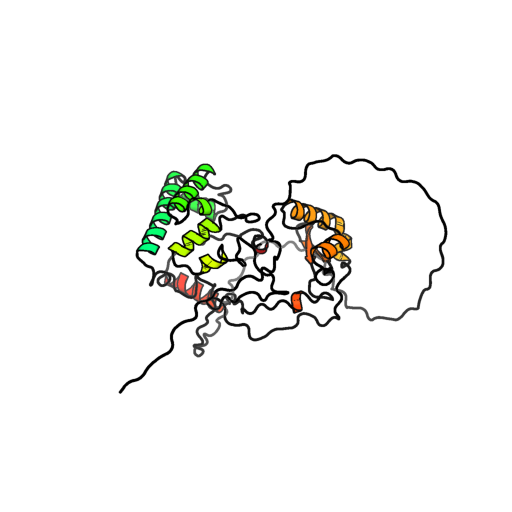6 3.549 13.227 1.00 71.94 361 ALA A N 1
ATOM 2741 C CA . ALA A 1 361 ? 0.815 2.277 12.636 1.00 71.94 361 ALA A CA 1
ATOM 2742 C C . ALA A 1 361 ? 1.667 2.541 11.392 1.00 71.94 361 ALA A C 1
ATOM 2744 O O . ALA A 1 361 ? 1.348 3.422 10.598 1.00 71.94 361 ALA A O 1
ATOM 2745 N N . ASP A 1 362 ? 2.742 1.771 11.232 1.00 79.38 362 ASP A N 1
ATOM 2746 C CA . ASP A 1 362 ? 3.563 1.769 10.022 1.00 79.38 362 ASP A CA 1
ATOM 2747 C C . ASP A 1 362 ? 3.330 0.462 9.262 1.00 79.38 362 ASP A C 1
ATOM 2749 O O . ASP A 1 362 ? 3.521 -0.633 9.805 1.00 79.38 362 ASP A O 1
ATOM 2753 N N . ILE A 1 363 ? 2.908 0.572 8.002 1.00 78.94 363 ILE A N 1
ATOM 2754 C CA . ILE A 1 363 ? 2.754 -0.581 7.118 1.00 78.94 363 ILE A CA 1
ATOM 2755 C C . ILE A 1 363 ? 4.093 -0.811 6.429 1.00 78.94 363 ILE A C 1
ATOM 2757 O O . ILE A 1 363 ? 4.458 -0.157 5.446 1.00 78.94 363 ILE A O 1
ATOM 2761 N N . LYS A 1 364 ? 4.826 -1.799 6.942 1.00 79.75 364 LYS A N 1
ATOM 2762 C CA . LYS A 1 364 ? 6.122 -2.190 6.395 1.00 79.75 364 LYS A CA 1
ATOM 2763 C C . LYS A 1 364 ? 5.994 -2.500 4.900 1.00 79.75 364 LYS A C 1
ATOM 2765 O O . LYS A 1 364 ? 5.256 -3.395 4.507 1.00 79.75 364 LYS A O 1
ATOM 2770 N N . GLN A 1 365 ? 6.780 -1.787 4.091 1.00 81.38 365 GLN A N 1
ATOM 2771 C CA . GLN A 1 365 ? 6.858 -1.970 2.635 1.00 81.38 365 GLN A CA 1
ATOM 2772 C C . GLN A 1 365 ? 5.516 -1.783 1.902 1.00 81.38 365 GLN A C 1
ATOM 2774 O O . GLN A 1 365 ? 5.296 -2.429 0.887 1.00 81.38 365 GLN A O 1
ATOM 2779 N N . ALA A 1 366 ? 4.651 -0.867 2.357 1.00 82.31 366 ALA A N 1
ATOM 2780 C CA . ALA A 1 366 ? 3.342 -0.615 1.739 1.00 82.31 366 ALA A CA 1
ATOM 2781 C C . ALA A 1 366 ? 3.376 -0.479 0.202 1.00 82.31 366 ALA A C 1
ATOM 2783 O O . ALA A 1 366 ? 2.561 -1.079 -0.488 1.00 82.31 366 ALA A O 1
ATOM 2784 N N . HIS A 1 367 ? 4.376 0.223 -0.344 1.00 81.88 367 HIS A N 1
ATOM 2785 C CA . HIS A 1 367 ? 4.558 0.412 -1.791 1.00 81.88 367 HIS A CA 1
ATOM 2786 C C . HIS A 1 367 ? 4.850 -0.878 -2.581 1.00 81.88 367 HIS A C 1
ATOM 2788 O O . HIS A 1 367 ? 4.848 -0.844 -3.804 1.00 81.88 367 HIS A O 1
ATOM 2794 N N . ARG A 1 368 ? 5.146 -1.993 -1.904 1.00 80.88 368 ARG A N 1
ATOM 2795 C CA . ARG A 1 368 ? 5.390 -3.313 -2.510 1.00 80.88 368 ARG A CA 1
ATOM 2796 C C . ARG A 1 368 ? 4.204 -4.260 -2.362 1.00 80.88 368 ARG A C 1
ATOM 2798 O O . ARG A 1 368 ? 4.263 -5.368 -2.873 1.00 80.88 368 ARG A O 1
ATOM 2805 N N . ASN A 1 369 ? 3.162 -3.832 -1.653 1.00 78.12 369 ASN A N 1
ATOM 2806 C CA . ASN A 1 369 ? 1.942 -4.608 -1.444 1.00 78.12 369 ASN A CA 1
ATOM 2807 C C . ASN A 1 369 ? 0.856 -4.229 -2.466 1.00 78.12 369 ASN A C 1
ATOM 2809 O O . ASN A 1 369 ? -0.308 -4.554 -2.279 1.00 78.12 369 ASN A O 1
ATOM 2813 N N . VAL A 1 370 ? 1.223 -3.500 -3.519 1.00 75.88 370 VAL A N 1
ATOM 2814 C CA . VAL A 1 370 ? 0.353 -3.190 -4.653 1.00 75.88 370 VAL A CA 1
ATOM 2815 C C . VAL A 1 370 ? 0.908 -3.949 -5.851 1.00 75.88 370 VAL A C 1
ATOM 2817 O O . VAL A 1 370 ? 2.118 -3.906 -6.087 1.00 75.88 370 VAL A O 1
ATOM 2820 N N . LYS A 1 371 ? 0.031 -4.684 -6.534 1.00 72.88 371 LYS A N 1
ATOM 2821 C CA . LYS A 1 371 ? 0.373 -5.546 -7.663 1.00 72.88 371 LYS A CA 1
ATOM 2822 C C . LYS A 1 371 ? 0.523 -4.757 -8.959 1.00 72.88 371 LYS A C 1
ATOM 2824 O O . LYS A 1 371 ? -0.246 -3.785 -9.149 1.00 72.88 371 LYS A O 1
#